Protein AF-A0A1C3NTB8-F1 (afdb_monomer)

Sequence (223 aa):
MPWPAARALYMAAVDAVAALPRTDTNGNGNGNGPAGIDPPFTVRTPDGVVRTSDAVIVDAPDLLPLLGAGRGALRMPLDRAAEASHVLGVPLLSTLGDCDIVIARDDRDVIIASDDRDAVVRPDEGDAPQAPEELTAPDGTPYLSHTRLLVADVDGRPTPVPWRVIGGISGEIHVDAAAGTNALARALAWHAGTWDRRHAIAEALRDPAGEGQLQAEADLDDS

Organism: NCBI:txid1839754

Mean predicted aligned error: 10.61 Å

Solvent-accessible surface area (backbone atoms only — not comparable to full-atom values): 13117 Å² total; per-residue (Å²): 134,60,48,74,61,50,53,50,51,50,51,52,49,40,54,55,57,72,68,50,81,80,60,79,84,84,70,93,73,101,71,84,76,54,89,74,67,79,44,54,74,55,45,74,28,83,91,44,76,42,45,22,92,38,32,29,30,49,65,47,83,63,50,62,86,34,61,50,83,87,53,42,62,32,83,51,62,62,97,45,30,68,56,42,21,62,60,42,58,22,50,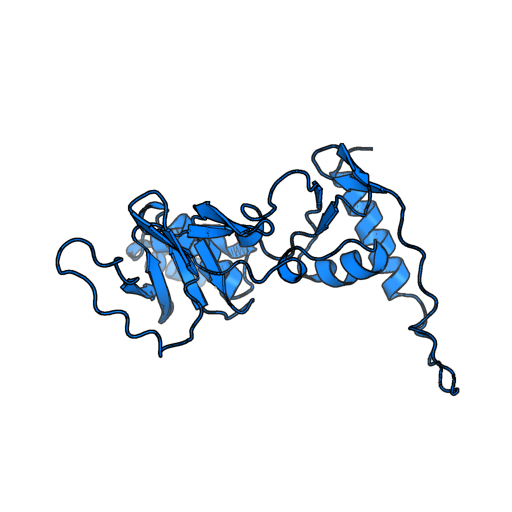48,48,75,76,65,40,88,54,49,46,38,46,75,45,83,101,81,44,78,45,74,64,63,92,65,92,75,76,85,71,84,72,66,99,82,75,67,75,80,74,60,46,83,46,65,46,98,88,68,50,68,35,32,38,19,90,69,33,29,26,23,17,58,77,67,45,81,35,81,41,44,33,45,59,52,84,49,72,71,33,56,38,36,27,15,59,82,50,45,50,62,25,50,16,44,47,51,16,45,38,68,73,40,59,86,48,22,62,61,45,24,47,37,67,73,37,70,76,53,48,64,52,54,52,56,52,54,63,56,74,78,104

Radius of gyration: 21.6 Å; Cα contacts (8 Å, |Δi|>4): 332; chains: 1; bounding box: 64×47×54 Å

Secondary structure (DSSP, 8-state):
--HHHHHHHHHHHHHHHHTS------S-S---SSSPPPPPSEEE-SS-EEEGGGEEEE-SGGGGGG--SSPEEEE--HHHHHHHHHHHTPPBGGGS----EEEEETTTEEEE--S-TT---PPPTT----PPEEEE-TTS-EEEEESS-EEE-TTS-EEE-SEEEETSTT-EEEEEGGG-HHHHHHHHHHHTT-GGGHHHHHHHHH-TTTHHHHHHHHHHHT-

pLDDT: mean 81.34, std 17.01, range [36.78, 97.44]

Foldseek 3Di:
DALVVQLVVLVVLLVVVVPDDFDDPPDDDDDDGRPQDDADQWGAANVGIDGLVQEEEALAPQLVQQQDPRHGYDDHDNVCRVSSCRRRVHYHQCVLDQQFWWFDDPPPDIDGPDVPPPPPDPDDPPDPGDFWDWDADPVRDIATEHCWTWTQHSVGDTDTTQWDFGPFQLGHIYGYPVSPLLSVLCRVCRNPVNNVCSVVSSVCRVCVPCVVVVVVVVVVVVD

Structure (mmCIF, N/CA/C/O backbone):
data_AF-A0A1C3NTB8-F1
#
_entry.id   AF-A0A1C3NTB8-F1
#
loop_
_atom_site.group_PDB
_atom_site.id
_atom_site.type_symbol
_atom_site.label_atom_id
_atom_site.label_alt_id
_atom_site.label_comp_id
_atom_site.label_asym_id
_atom_site.label_entity_id
_atom_site.label_seq_id
_atom_site.pdbx_PDB_ins_code
_atom_site.Cartn_x
_atom_site.Cartn_y
_atom_site.Cartn_z
_atom_site.occupancy
_atom_site.B_iso_or_equiv
_atom_site.auth_seq_id
_atom_site.auth_comp_id
_atom_site.auth_asym_id
_atom_site.auth_atom_id
_atom_site.pdbx_PDB_model_num
ATOM 1 N N . MET A 1 1 ? 11.200 -18.539 -16.645 1.00 63.91 1 MET A N 1
ATOM 2 C CA . MET A 1 1 ? 11.699 -18.418 -15.260 1.00 63.91 1 MET A CA 1
ATOM 3 C C . MET A 1 1 ? 10.553 -17.922 -14.380 1.00 63.91 1 MET A C 1
ATOM 5 O O . MET A 1 1 ? 9.918 -16.951 -14.775 1.00 63.91 1 MET A O 1
ATOM 9 N N . PRO A 1 2 ? 10.217 -18.608 -13.277 1.00 84.75 2 PRO A N 1
ATOM 10 C CA . PRO A 1 2 ? 9.135 -18.202 -12.375 1.00 84.75 2 PRO A CA 1
ATOM 11 C C . PRO A 1 2 ? 9.516 -16.954 -11.556 1.00 84.75 2 PRO A C 1
ATOM 13 O O . PRO A 1 2 ? 10.700 -16.688 -11.353 1.00 84.75 2 PRO A O 1
ATOM 16 N N . TRP A 1 3 ? 8.523 -16.198 -11.074 1.00 81.44 3 TRP A N 1
ATOM 17 C CA . TRP A 1 3 ? 8.730 -14.951 -10.318 1.00 81.44 3 TRP A CA 1
ATOM 18 C C . TRP A 1 3 ? 9.695 -15.075 -9.121 1.00 81.44 3 TRP A C 1
ATOM 20 O O . TRP A 1 3 ? 10.592 -14.239 -9.021 1.00 81.44 3 TRP A O 1
ATOM 30 N N . PRO A 1 4 ? 9.617 -16.112 -8.259 1.00 85.06 4 PRO A N 1
ATOM 31 C CA . PRO A 1 4 ? 10.557 -16.253 -7.145 1.00 85.06 4 PRO A CA 1
ATOM 32 C C . PRO A 1 4 ? 12.027 -16.299 -7.582 1.00 85.06 4 PRO A C 1
ATOM 34 O O . PRO A 1 4 ? 12.877 -15.673 -6.955 1.00 85.06 4 PRO A O 1
ATOM 37 N N . ALA A 1 5 ? 12.322 -16.976 -8.696 1.00 86.00 5 ALA A N 1
ATOM 38 C CA . ALA A 1 5 ? 13.674 -17.028 -9.247 1.00 86.00 5 ALA A CA 1
ATOM 39 C C . ALA A 1 5 ? 14.106 -15.676 -9.844 1.00 86.00 5 ALA A C 1
ATOM 41 O O . ALA A 1 5 ? 15.273 -15.313 -9.749 1.00 86.00 5 ALA A O 1
ATOM 42 N N . ALA A 1 6 ? 13.169 -14.906 -10.407 1.00 84.31 6 ALA A N 1
ATOM 43 C CA . ALA A 1 6 ? 13.448 -13.572 -10.947 1.00 84.31 6 ALA A CA 1
ATOM 44 C C . ALA A 1 6 ? 13.833 -12.604 -9.840 1.00 84.31 6 ALA A C 1
ATOM 46 O O . ALA A 1 6 ? 14.858 -11.938 -9.923 1.00 84.31 6 ALA A O 1
ATOM 47 N N . ARG A 1 7 ? 13.041 -12.605 -8.767 1.00 87.81 7 ARG A N 1
ATOM 48 C CA . ARG A 1 7 ? 13.311 -11.816 -7.571 1.00 87.81 7 ARG A CA 1
ATOM 49 C C . ARG A 1 7 ? 14.679 -12.156 -6.979 1.00 87.81 7 ARG A C 1
ATOM 51 O O . ARG A 1 7 ? 15.407 -11.238 -6.631 1.00 87.81 7 ARG A O 1
ATOM 58 N N . ALA A 1 8 ? 15.052 -13.436 -6.908 1.00 88.44 8 ALA A N 1
ATOM 59 C CA . ALA A 1 8 ? 16.373 -13.840 -6.419 1.00 88.44 8 ALA A CA 1
ATOM 60 C C . ALA A 1 8 ? 17.518 -13.281 -7.283 1.00 88.44 8 ALA A C 1
ATOM 62 O O . ALA A 1 8 ? 18.492 -12.767 -6.743 1.00 88.44 8 ALA A O 1
ATOM 63 N N . LEU A 1 9 ? 17.382 -13.317 -8.614 1.00 88.12 9 LEU A N 1
ATOM 64 C CA . LEU A 1 9 ? 18.372 -12.715 -9.515 1.00 88.12 9 LEU A CA 1
ATOM 65 C C . LEU A 1 9 ? 18.434 -11.193 -9.383 1.00 88.12 9 LEU A C 1
ATOM 67 O O . LEU A 1 9 ? 19.522 -10.631 -9.440 1.00 88.12 9 LEU A O 1
ATOM 71 N N . TYR A 1 10 ? 17.294 -10.530 -9.185 1.00 90.62 10 TYR A N 1
ATOM 72 C CA . TYR A 1 10 ? 17.273 -9.094 -8.924 1.00 90.62 10 TYR A CA 1
ATOM 73 C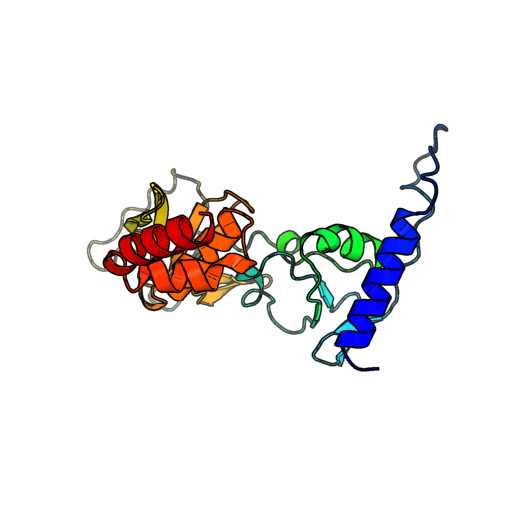 C . TYR A 1 10 ? 17.990 -8.753 -7.621 1.00 90.62 10 TYR A C 1
ATOM 75 O O . TYR A 1 10 ? 18.810 -7.846 -7.626 1.00 90.62 10 TYR A O 1
ATOM 83 N N . MET A 1 11 ? 17.777 -9.510 -6.542 1.00 91.31 11 MET A N 1
ATOM 84 C CA . MET A 1 11 ? 18.522 -9.295 -5.294 1.00 91.31 11 MET A CA 1
ATOM 85 C C . MET A 1 11 ? 20.025 -9.526 -5.473 1.00 91.31 11 MET A C 1
ATOM 87 O O . MET A 1 11 ? 20.810 -8.694 -5.041 1.00 91.31 11 MET A O 1
ATOM 91 N N . ALA A 1 12 ? 20.428 -10.574 -6.196 1.00 89.12 12 ALA A N 1
ATOM 92 C CA . ALA A 1 12 ? 21.840 -10.815 -6.492 1.00 89.12 12 ALA A CA 1
ATOM 93 C C . ALA A 1 12 ? 22.471 -9.692 -7.336 1.00 89.12 12 ALA A C 1
ATOM 95 O O . ALA A 1 12 ? 23.629 -9.340 -7.129 1.00 89.12 12 ALA A O 1
ATOM 96 N N . ALA A 1 13 ? 21.720 -9.115 -8.281 1.00 86.19 13 ALA A N 1
ATOM 97 C CA . ALA A 1 13 ? 22.174 -7.955 -9.041 1.00 86.19 13 ALA A CA 1
ATOM 98 C C . ALA A 1 13 ? 22.360 -6.741 -8.125 1.00 86.19 13 ALA A C 1
ATOM 100 O O . ALA A 1 13 ? 23.405 -6.106 -8.178 1.00 86.19 13 ALA A O 1
ATOM 101 N N . VAL A 1 14 ? 21.394 -6.465 -7.246 1.00 86.94 14 VAL A N 1
ATOM 102 C CA . VAL A 1 14 ? 21.494 -5.392 -6.246 1.00 86.94 14 VAL A CA 1
ATOM 103 C C . VAL A 1 14 ? 22.726 -5.591 -5.351 1.00 86.94 14 VAL A C 1
ATOM 105 O O . VAL A 1 14 ? 23.521 -4.669 -5.210 1.00 86.94 14 VAL A O 1
ATOM 108 N N . ASP A 1 15 ? 22.963 -6.801 -4.834 1.00 88.94 15 ASP A N 1
ATOM 109 C CA . ASP A 1 15 ? 24.158 -7.121 -4.034 1.00 88.94 15 ASP A CA 1
ATOM 110 C C . ASP A 1 15 ? 25.464 -6.884 -4.813 1.00 88.94 15 ASP A C 1
ATOM 112 O O . ASP A 1 15 ? 26.435 -6.350 -4.274 1.00 88.94 15 ASP A O 1
ATOM 116 N N . ALA A 1 16 ? 25.495 -7.261 -6.094 1.00 85.50 16 ALA A N 1
ATOM 117 C CA . ALA A 1 16 ? 26.664 -7.067 -6.944 1.00 85.50 16 ALA A CA 1
ATOM 118 C C . ALA A 1 16 ? 26.961 -5.580 -7.178 1.00 85.50 16 ALA A C 1
ATOM 120 O O . ALA A 1 16 ? 28.126 -5.185 -7.164 1.00 85.50 16 ALA A O 1
ATOM 121 N N . VAL A 1 17 ? 25.924 -4.754 -7.356 1.00 81.19 17 VAL A N 1
ATOM 122 C CA . VAL A 1 17 ? 26.068 -3.298 -7.503 1.00 81.19 17 VAL A CA 1
ATOM 123 C C . VAL A 1 17 ? 26.520 -2.650 -6.200 1.00 81.19 17 VAL A C 1
ATOM 125 O O . VAL A 1 17 ? 27.426 -1.818 -6.229 1.00 81.19 17 VAL A O 1
ATOM 128 N N . ALA A 1 18 ? 25.972 -3.073 -5.058 1.00 82.06 18 ALA A N 1
ATOM 129 C CA . ALA A 1 18 ? 26.390 -2.602 -3.739 1.00 82.06 18 ALA A CA 1
ATOM 130 C C . ALA A 1 18 ? 27.893 -2.822 -3.477 1.00 82.06 18 ALA A C 1
ATOM 132 O O . ALA A 1 18 ? 28.525 -2.040 -2.765 1.00 82.06 18 ALA A O 1
ATOM 133 N N . ALA A 1 19 ? 28.467 -3.882 -4.057 1.00 83.31 19 ALA A N 1
ATOM 134 C CA . ALA A 1 19 ? 29.879 -4.234 -3.932 1.00 83.31 19 ALA A CA 1
ATOM 135 C C . ALA A 1 19 ? 30.814 -3.458 -4.884 1.00 83.31 19 ALA A C 1
ATOM 137 O O . ALA A 1 19 ? 32.037 -3.562 -4.746 1.00 83.31 19 ALA A O 1
ATOM 138 N N . LEU A 1 20 ? 30.284 -2.696 -5.850 1.00 79.75 20 LEU A N 1
ATOM 139 C CA . LEU A 1 20 ? 31.109 -1.922 -6.777 1.00 79.75 20 LEU A CA 1
ATOM 140 C C . LEU A 1 20 ? 31.737 -0.700 -6.078 1.00 79.75 20 LEU A C 1
ATOM 142 O O . LEU A 1 20 ? 31.063 -0.003 -5.313 1.00 79.75 20 LEU A O 1
ATOM 146 N N . PRO A 1 21 ? 33.016 -0.381 -6.354 1.00 72.38 21 PRO A N 1
ATOM 147 C CA . PRO A 1 21 ? 33.638 0.837 -5.848 1.00 72.38 21 PRO A CA 1
ATOM 148 C C . PRO A 1 21 ? 32.875 2.074 -6.333 1.00 72.38 21 PRO A C 1
ATOM 150 O O . PRO A 1 21 ? 32.688 2.263 -7.536 1.00 72.38 21 PRO A O 1
ATOM 153 N N . ARG A 1 22 ? 32.460 2.949 -5.409 1.00 63.66 22 ARG A N 1
ATOM 154 C CA . ARG A 1 22 ? 31.892 4.253 -5.774 1.00 63.66 22 ARG A CA 1
ATOM 155 C C . ARG A 1 22 ? 33.013 5.114 -6.347 1.00 63.66 22 ARG A C 1
ATOM 157 O O . ARG A 1 22 ? 33.905 5.514 -5.609 1.00 63.66 22 ARG A O 1
ATOM 164 N N . THR A 1 23 ? 32.988 5.378 -7.650 1.00 56.25 23 THR A N 1
ATOM 165 C CA . THR A 1 23 ? 33.913 6.331 -8.270 1.00 56.25 23 THR A CA 1
ATOM 166 C C . THR A 1 23 ? 33.547 7.742 -7.822 1.00 56.25 23 THR A C 1
ATOM 168 O O . THR A 1 23 ? 32.486 8.257 -8.171 1.00 56.25 23 THR A O 1
ATOM 171 N N . ASP A 1 24 ? 34.420 8.360 -7.040 1.00 49.75 24 ASP A N 1
ATOM 172 C CA . ASP A 1 24 ? 34.391 9.765 -6.666 1.00 49.75 24 ASP A CA 1
ATOM 173 C C . ASP A 1 24 ? 34.852 10.626 -7.850 1.00 49.75 24 ASP A C 1
ATOM 175 O O . ASP A 1 24 ? 36.028 10.927 -8.033 1.00 49.75 24 ASP A O 1
ATOM 179 N N . THR A 1 25 ? 33.919 11.054 -8.698 1.00 51.69 25 THR A N 1
ATOM 180 C CA . THR A 1 25 ? 34.205 12.042 -9.748 1.00 51.69 25 THR A CA 1
ATOM 181 C C . THR A 1 25 ? 34.366 13.442 -9.152 1.00 51.69 25 THR A C 1
ATOM 183 O O . THR A 1 25 ? 33.491 14.297 -9.267 1.00 51.69 25 THR A O 1
ATOM 186 N N . ASN A 1 26 ? 35.521 13.703 -8.538 1.00 46.62 26 ASN A N 1
ATOM 187 C CA . ASN A 1 26 ? 36.030 15.057 -8.332 1.00 46.62 26 ASN A CA 1
ATOM 188 C C . ASN A 1 26 ? 36.677 15.553 -9.634 1.00 46.62 26 ASN A C 1
ATOM 190 O O . ASN A 1 26 ? 37.849 15.293 -9.897 1.00 46.62 26 ASN A O 1
ATOM 194 N N . GLY A 1 27 ? 35.916 16.280 -10.457 1.00 42.06 27 GLY A N 1
ATOM 195 C CA . GLY A 1 27 ? 36.455 16.903 -11.669 1.00 42.06 27 GLY A CA 1
ATOM 196 C C . GLY A 1 27 ? 35.399 17.522 -12.578 1.00 42.06 27 GLY A C 1
ATOM 197 O O . GLY A 1 27 ? 35.067 16.946 -13.600 1.00 42.06 27 GLY A O 1
ATOM 198 N N . ASN A 1 28 ? 34.879 18.684 -12.177 1.00 47.59 28 ASN A N 1
ATOM 199 C CA . ASN A 1 28 ? 34.223 19.718 -12.991 1.00 47.59 28 ASN A CA 1
ATOM 200 C C . ASN A 1 28 ? 33.733 19.307 -14.406 1.00 47.59 28 ASN A C 1
ATOM 202 O O . ASN A 1 28 ? 34.485 19.399 -15.377 1.00 47.59 28 ASN A O 1
ATOM 206 N N . GLY A 1 29 ? 32.449 18.942 -14.527 1.00 41.22 29 GLY A N 1
ATOM 207 C CA . GLY A 1 29 ? 31.780 18.757 -15.820 1.00 41.22 29 GLY A CA 1
ATOM 208 C C . GLY A 1 29 ? 30.499 17.918 -15.764 1.00 41.22 29 GLY A C 1
ATOM 209 O O . GLY A 1 29 ? 30.521 16.759 -16.141 1.00 41.22 29 GLY A O 1
ATOM 210 N N . ASN A 1 30 ? 29.395 18.507 -15.297 1.00 45.88 30 ASN A N 1
ATOM 211 C CA . ASN A 1 30 ? 27.989 18.224 -15.647 1.00 45.88 30 ASN A CA 1
ATOM 212 C C . ASN A 1 30 ? 27.627 16.795 -16.144 1.00 45.88 30 ASN A C 1
ATOM 214 O O . ASN A 1 30 ? 27.048 16.650 -17.221 1.00 45.88 30 ASN A O 1
ATOM 218 N N . GLY A 1 31 ? 27.917 15.750 -15.363 1.00 40.06 31 GLY A N 1
ATOM 219 C CA . GLY A 1 31 ? 27.610 14.358 -15.708 1.00 40.06 31 GLY A CA 1
ATOM 220 C C . GLY A 1 31 ? 27.325 13.512 -14.466 1.00 40.06 31 GLY A C 1
ATOM 221 O O . GLY A 1 31 ? 28.134 13.441 -13.552 1.00 40.06 31 GLY A O 1
ATOM 222 N N . ASN A 1 32 ? 26.134 12.930 -14.446 1.00 41.59 32 ASN A N 1
ATOM 223 C CA . ASN A 1 32 ? 25.430 12.233 -13.371 1.00 41.59 32 ASN A CA 1
ATOM 224 C C . ASN A 1 32 ? 26.106 10.918 -12.886 1.00 41.59 32 ASN A C 1
ATOM 226 O O . ASN A 1 32 ? 26.196 9.985 -13.674 1.00 41.59 32 ASN A O 1
ATOM 230 N N . GLY A 1 33 ? 26.476 10.821 -11.596 1.00 43.19 33 GLY A N 1
ATOM 231 C CA . GLY A 1 33 ? 26.665 9.565 -10.826 1.00 43.19 33 GLY A CA 1
ATOM 232 C C . GLY A 1 33 ? 27.815 8.597 -11.208 1.00 43.19 33 GLY A C 1
ATOM 233 O O . GLY A 1 33 ? 28.380 8.694 -12.295 1.00 43.19 33 GLY A O 1
ATOM 234 N N . PRO A 1 34 ? 28.191 7.642 -10.320 1.00 47.28 34 PRO A N 1
ATOM 235 C CA . PRO A 1 34 ? 29.101 6.543 -10.672 1.00 47.28 34 PRO A CA 1
ATOM 236 C C . PRO A 1 34 ? 28.501 5.704 -11.812 1.00 47.28 34 PRO A C 1
ATOM 238 O O . PRO A 1 34 ? 27.281 5.585 -11.883 1.00 47.28 34 PRO A O 1
ATOM 241 N N . ALA A 1 35 ? 29.357 5.156 -12.688 1.00 52.94 35 ALA A N 1
ATOM 242 C CA . ALA A 1 35 ? 29.022 4.477 -13.951 1.00 52.94 35 ALA A CA 1
ATOM 243 C C . ALA A 1 35 ? 27.644 3.783 -13.941 1.00 52.94 35 ALA A C 1
ATOM 245 O O . ALA A 1 35 ? 27.491 2.677 -13.422 1.00 52.94 35 ALA A O 1
ATOM 246 N N . GLY A 1 36 ? 26.649 4.483 -14.497 1.00 58.00 36 GLY A N 1
ATOM 247 C CA . GLY A 1 36 ? 25.254 4.066 -14.507 1.00 58.00 36 GLY A CA 1
ATOM 248 C C . GLY A 1 36 ? 25.102 2.748 -15.246 1.00 58.00 36 GLY A C 1
ATOM 249 O O . GLY A 1 36 ? 25.403 2.651 -16.434 1.00 58.00 36 GLY A O 1
ATOM 250 N N . ILE A 1 37 ? 24.669 1.720 -14.529 1.00 66.50 37 ILE A N 1
ATOM 251 C CA . ILE A 1 37 ? 24.256 0.465 -15.142 1.00 66.50 37 ILE A CA 1
ATOM 252 C C . ILE A 1 37 ? 23.013 0.783 -15.962 1.00 66.50 37 ILE A C 1
ATOM 254 O O . ILE A 1 37 ? 22.017 1.246 -15.405 1.00 66.50 37 ILE A O 1
ATOM 258 N N . ASP A 1 38 ? 23.088 0.563 -17.275 1.00 76.38 38 ASP A N 1
ATOM 259 C CA . ASP A 1 38 ? 21.926 0.734 -18.137 1.00 76.38 38 ASP A CA 1
ATOM 260 C C . ASP A 1 38 ? 20.806 -0.184 -17.631 1.00 76.38 38 ASP A C 1
ATOM 262 O O . ASP A 1 38 ? 21.005 -1.405 -17.531 1.00 76.38 38 ASP A O 1
ATOM 266 N N . PRO A 1 39 ? 19.632 0.372 -17.291 1.00 80.25 39 PRO A N 1
ATOM 267 C CA . PRO A 1 39 ? 18.549 -0.435 -16.778 1.00 80.25 39 PRO A CA 1
ATOM 268 C C . PRO A 1 39 ? 18.061 -1.409 -17.859 1.00 80.25 39 PRO A C 1
ATOM 270 O O . PRO A 1 39 ? 18.104 -1.107 -19.058 1.00 80.25 39 PRO A O 1
ATOM 273 N N . PRO A 1 40 ? 17.563 -2.593 -17.470 1.00 88.19 40 PRO A N 1
ATOM 274 C CA . PRO A 1 40 ? 16.984 -3.530 -18.420 1.00 88.19 40 PRO A CA 1
ATOM 275 C C . PRO A 1 40 ? 15.786 -2.904 -19.150 1.00 88.19 40 PRO A C 1
ATOM 277 O O . PRO A 1 40 ? 15.030 -2.128 -18.574 1.00 88.19 40 PRO A O 1
ATOM 280 N N . PHE A 1 41 ? 15.542 -3.305 -20.401 1.00 91.62 41 PHE A N 1
ATOM 281 C CA . PHE A 1 41 ? 14.354 -2.874 -21.161 1.00 91.62 41 PHE A CA 1
ATOM 282 C C . PHE A 1 41 ? 13.041 -3.488 -20.651 1.00 91.62 41 PHE A C 1
ATOM 284 O O . PHE A 1 41 ? 11.957 -2.935 -20.853 1.00 91.62 41 PHE A O 1
ATOM 291 N N . THR A 1 42 ? 13.128 -4.662 -20.029 1.00 93.94 42 THR A N 1
ATOM 292 C CA . THR A 1 42 ? 11.978 -5.409 -19.519 1.00 93.94 42 THR A CA 1
ATOM 293 C C . THR A 1 42 ? 12.299 -6.037 -18.181 1.00 93.94 42 THR A C 1
ATOM 295 O O . THR A 1 42 ? 13.407 -6.542 -17.979 1.00 93.94 42 THR A O 1
ATOM 298 N N . VAL A 1 43 ? 11.289 -6.135 -17.328 1.00 93.56 43 VAL A N 1
ATOM 299 C CA . VAL A 1 43 ? 11.360 -6.819 -16.040 1.00 93.56 43 VAL A CA 1
ATOM 300 C C . VAL A 1 43 ? 10.274 -7.880 -15.941 1.00 93.56 43 VAL A C 1
ATOM 302 O O . VAL A 1 43 ? 9.244 -7.832 -16.614 1.00 93.56 43 VAL A O 1
ATOM 305 N N . ARG A 1 44 ? 10.516 -8.889 -15.111 1.00 92.50 44 ARG A N 1
ATOM 306 C CA . ARG A 1 44 ? 9.542 -9.922 -14.782 1.00 92.50 44 ARG A CA 1
ATOM 307 C C . ARG A 1 44 ? 8.834 -9.530 -13.496 1.00 92.50 44 ARG A C 1
ATOM 309 O O . ARG A 1 44 ? 9.493 -9.160 -12.537 1.00 92.50 44 ARG A O 1
ATOM 316 N N . THR A 1 45 ? 7.522 -9.672 -13.475 1.00 90.81 45 THR A N 1
ATOM 317 C CA . THR A 1 45 ? 6.627 -9.473 -12.333 1.00 90.81 45 THR A CA 1
ATOM 318 C C . THR A 1 45 ? 5.942 -10.806 -11.996 1.00 90.81 45 THR A C 1
ATOM 320 O O . THR A 1 45 ? 6.160 -11.806 -12.700 1.00 90.81 45 THR A O 1
ATOM 323 N N . PRO A 1 46 ? 5.120 -10.871 -10.933 1.00 87.44 46 PRO A N 1
ATOM 324 C CA . PRO A 1 46 ? 4.239 -12.014 -10.700 1.00 87.44 46 PRO A CA 1
ATOM 325 C C . PRO A 1 46 ? 3.315 -12.327 -11.887 1.00 87.44 46 PRO A C 1
ATOM 327 O O . PRO A 1 46 ? 3.053 -13.499 -12.148 1.00 87.44 46 PRO A O 1
ATOM 330 N N . ASP A 1 47 ? 2.890 -11.302 -12.628 1.00 87.50 47 ASP A N 1
ATOM 331 C CA . ASP A 1 47 ? 1.871 -11.411 -13.681 1.00 87.50 47 ASP A CA 1
ATOM 332 C C . ASP A 1 47 ? 2.453 -11.638 -15.084 1.00 87.50 47 ASP A C 1
ATOM 334 O O . ASP A 1 47 ? 1.729 -11.976 -16.018 1.00 87.50 47 ASP A O 1
ATOM 338 N N . GLY A 1 48 ? 3.768 -11.482 -15.269 1.00 90.31 48 GLY A N 1
ATOM 339 C CA . GLY A 1 48 ? 4.391 -11.700 -16.572 1.00 90.31 48 GLY A CA 1
ATOM 340 C C . GLY A 1 48 ? 5.705 -10.961 -16.766 1.00 90.31 48 GLY A C 1
ATOM 341 O O . GLY A 1 48 ? 6.379 -10.592 -15.814 1.00 90.31 48 GLY A O 1
ATOM 342 N N . VAL A 1 49 ? 6.110 -10.791 -18.022 1.00 93.75 49 VAL A N 1
ATOM 343 C CA . VAL A 1 49 ? 7.220 -9.902 -18.393 1.00 93.75 49 VAL A CA 1
ATOM 344 C C . VAL A 1 49 ? 6.613 -8.637 -18.973 1.00 93.75 49 VAL A C 1
ATOM 346 O O . VAL A 1 49 ? 5.785 -8.724 -19.876 1.00 93.75 49 VAL A O 1
ATOM 349 N N . VAL A 1 50 ? 7.028 -7.487 -18.459 1.00 94.25 50 VAL A N 1
ATOM 350 C CA . VAL A 1 50 ? 6.539 -6.163 -18.858 1.00 94.25 50 VAL A CA 1
ATOM 351 C C . VAL A 1 50 ? 7.722 -5.267 -19.213 1.00 94.25 50 VAL A C 1
ATOM 353 O O . VAL A 1 50 ? 8.867 -5.575 -18.865 1.00 94.25 50 VAL A O 1
ATOM 356 N N . ARG A 1 51 ? 7.472 -4.156 -19.913 1.00 94.25 51 ARG A N 1
ATOM 357 C CA . ARG A 1 51 ? 8.510 -3.134 -20.091 1.00 94.25 51 ARG A CA 1
ATOM 358 C C . ARG A 1 51 ? 8.835 -2.508 -18.746 1.00 94.25 51 ARG A C 1
ATOM 360 O O . ARG A 1 51 ? 7.956 -2.363 -17.906 1.00 94.25 51 ARG A O 1
ATOM 367 N N . THR A 1 52 ? 10.079 -2.090 -18.573 1.00 92.75 52 THR A N 1
ATOM 368 C CA . THR A 1 52 ? 10.511 -1.369 -17.368 1.00 92.75 52 THR A CA 1
ATOM 369 C C . THR A 1 52 ? 9.702 -0.084 -17.155 1.00 92.75 52 THR A C 1
ATOM 371 O O . THR A 1 52 ? 9.369 0.236 -16.023 1.00 92.75 52 THR A O 1
ATOM 374 N N . SER A 1 53 ? 9.281 0.587 -18.237 1.00 90.62 53 SER A N 1
ATOM 375 C CA . SER A 1 53 ? 8.372 1.748 -18.198 1.00 90.62 53 SER A CA 1
ATOM 376 C C . SER A 1 53 ? 6.969 1.436 -17.676 1.00 90.62 53 SER A C 1
ATOM 378 O O . SER A 1 53 ? 6.278 2.330 -17.202 1.00 90.62 53 SER A O 1
ATOM 380 N N . ASP A 1 54 ? 6.547 0.177 -17.790 1.00 92.94 54 ASP A N 1
ATOM 381 C CA . ASP A 1 54 ? 5.210 -0.298 -17.428 1.00 92.94 54 ASP A CA 1
ATOM 382 C C . ASP A 1 54 ? 5.255 -1.023 -16.067 1.00 92.94 54 ASP A C 1
ATOM 384 O O . ASP A 1 54 ? 4.309 -1.703 -15.671 1.00 92.94 54 ASP A O 1
ATOM 388 N N . ALA A 1 55 ? 6.382 -0.928 -15.358 1.00 94.62 55 ALA A N 1
ATOM 389 C CA . ALA A 1 55 ? 6.655 -1.607 -14.106 1.00 94.62 55 ALA A CA 1
ATOM 390 C C . ALA A 1 55 ? 6.836 -0.607 -12.966 1.00 94.62 55 ALA A C 1
ATOM 392 O O . ALA A 1 55 ? 7.314 0.505 -13.172 1.00 94.62 55 ALA A O 1
ATOM 393 N N . VAL A 1 56 ? 6.511 -1.033 -11.747 1.00 95.44 56 VAL A N 1
ATOM 394 C CA . VAL A 1 56 ? 6.766 -0.255 -10.528 1.00 95.44 56 VAL A CA 1
ATOM 395 C C . VAL A 1 56 ? 7.216 -1.170 -9.404 1.00 95.44 56 VAL A C 1
ATOM 397 O O . VAL A 1 56 ? 6.797 -2.327 -9.337 1.00 95.44 56 VAL A O 1
ATOM 400 N N . ILE A 1 57 ? 8.035 -0.662 -8.494 1.00 95.44 57 ILE A N 1
ATOM 401 C CA . ILE A 1 57 ? 8.368 -1.354 -7.251 1.00 95.44 57 ILE A CA 1
ATOM 402 C C . ILE A 1 57 ? 7.399 -0.895 -6.169 1.00 95.44 57 ILE A C 1
ATOM 404 O O . ILE A 1 57 ? 7.292 0.292 -5.884 1.00 95.44 57 ILE A O 1
ATOM 408 N N . VAL A 1 58 ? 6.698 -1.850 -5.558 1.00 93.00 58 VAL A N 1
ATOM 409 C CA . VAL A 1 58 ? 5.816 -1.576 -4.419 1.00 93.00 58 VAL A CA 1
ATOM 410 C C . VAL A 1 58 ? 6.672 -1.510 -3.161 1.00 93.00 58 VAL A C 1
ATOM 412 O O . VAL A 1 58 ? 7.146 -2.537 -2.673 1.00 93.00 58 VAL A O 1
ATOM 415 N N . ASP A 1 59 ? 6.875 -0.295 -2.671 1.00 91.38 59 ASP A N 1
ATOM 416 C CA . ASP A 1 59 ? 7.728 0.061 -1.538 1.00 91.38 59 ASP A CA 1
ATOM 417 C C . ASP A 1 59 ? 6.948 0.347 -0.253 1.00 91.38 59 ASP A C 1
ATOM 419 O O . ASP A 1 59 ? 7.537 0.632 0.778 1.00 91.38 59 ASP A O 1
ATOM 423 N N . ALA A 1 60 ? 5.627 0.203 -0.277 1.00 90.38 60 ALA A N 1
ATOM 424 C CA . ALA A 1 60 ? 4.817 0.104 0.925 1.00 90.38 60 ALA A CA 1
ATOM 425 C C . ALA A 1 60 ? 3.608 -0.811 0.664 1.00 90.38 60 ALA A C 1
ATOM 427 O O . ALA A 1 60 ? 3.033 -0.787 -0.430 1.00 90.38 60 ALA A O 1
ATOM 428 N N . PRO A 1 61 ? 3.227 -1.684 1.612 1.00 90.44 61 PRO A N 1
ATOM 429 C CA . PRO A 1 61 ? 2.186 -2.677 1.377 1.00 90.44 61 PRO A CA 1
ATOM 430 C C . PRO A 1 61 ? 0.778 -2.073 1.263 1.00 90.44 61 PRO A C 1
ATOM 432 O O . PRO A 1 61 ? -0.074 -2.684 0.616 1.00 90.44 61 PRO A O 1
ATOM 435 N N . ASP A 1 62 ? 0.530 -0.899 1.843 1.00 92.56 62 ASP A N 1
ATOM 436 C CA . ASP A 1 62 ? -0.709 -0.123 1.691 1.00 92.56 62 ASP A CA 1
ATOM 437 C C . ASP A 1 62 ? -0.849 0.550 0.322 1.00 92.56 62 ASP A C 1
ATOM 439 O O . ASP A 1 62 ? -1.967 0.846 -0.086 1.00 92.56 62 ASP A O 1
ATOM 443 N N . LEU A 1 63 ? 0.244 0.725 -0.427 1.00 92.88 63 LEU A N 1
ATOM 444 C CA . LEU A 1 63 ? 0.194 1.260 -1.790 1.00 92.88 63 LEU A CA 1
ATOM 445 C C . LEU A 1 63 ? -0.225 0.215 -2.830 1.00 92.88 63 LEU A C 1
ATOM 447 O O . LEU A 1 63 ? -0.612 0.568 -3.937 1.00 92.88 63 LEU A O 1
ATOM 451 N N . LEU A 1 64 ? -0.178 -1.082 -2.507 1.00 91.12 64 LEU A N 1
ATOM 452 C CA . LEU A 1 64 ? -0.483 -2.146 -3.470 1.00 91.12 64 LEU A CA 1
ATOM 453 C C . LEU A 1 64 ? -1.856 -1.995 -4.170 1.00 91.12 64 LEU A C 1
ATOM 455 O O . LEU A 1 64 ? -1.912 -2.238 -5.377 1.00 91.12 64 LEU A O 1
ATOM 459 N N . PRO A 1 65 ? -2.953 -1.610 -3.485 1.00 92.75 65 PRO A N 1
ATOM 460 C CA . PRO A 1 65 ? -4.241 -1.363 -4.137 1.00 92.75 65 PRO A CA 1
ATOM 461 C C . PRO A 1 65 ? -4.257 -0.114 -5.035 1.00 92.75 65 PRO A C 1
ATOM 463 O O . PRO A 1 65 ? -5.147 0.010 -5.867 1.00 92.75 65 PRO A O 1
ATOM 466 N N . LEU A 1 66 ? -3.287 0.792 -4.879 1.00 94.50 66 LEU A N 1
ATOM 467 C CA . LEU A 1 66 ? -3.223 2.123 -5.499 1.00 94.50 66 LEU A CA 1
ATOM 468 C C . LEU A 1 66 ? -2.356 2.160 -6.765 1.00 94.50 66 LEU A C 1
ATOM 470 O O . LEU A 1 66 ? -1.997 3.222 -7.261 1.00 94.50 66 LEU A O 1
ATOM 474 N N . LEU A 1 67 ? -2.025 0.988 -7.305 1.00 92.12 67 LEU A N 1
ATOM 475 C CA . LEU A 1 67 ? -1.177 0.804 -8.483 1.00 92.12 67 LEU A CA 1
ATOM 476 C C . LEU A 1 67 ? -1.725 1.460 -9.768 1.00 92.12 67 LEU A C 1
ATOM 478 O O . LEU A 1 67 ? -0.972 1.696 -10.719 1.00 92.12 67 LEU A O 1
ATOM 482 N N . GLY A 1 68 ? -3.032 1.718 -9.819 1.00 87.31 68 GLY A N 1
ATOM 483 C CA . GLY A 1 68 ? -3.714 2.143 -11.035 1.00 87.31 68 GLY A CA 1
ATOM 484 C C . GLY A 1 68 ? -3.752 1.045 -12.105 1.00 87.31 68 GLY A C 1
ATOM 485 O O . GLY A 1 68 ? -3.446 -0.128 -11.860 1.00 87.31 68 GLY A O 1
ATOM 486 N N . ALA A 1 69 ? -4.155 1.410 -13.319 1.00 86.38 69 ALA A N 1
ATOM 487 C CA . ALA A 1 69 ? -4.334 0.458 -14.411 1.00 86.38 69 ALA A CA 1
ATOM 488 C C . ALA A 1 69 ? -3.049 0.252 -15.232 1.00 86.38 69 ALA A C 1
ATOM 490 O O . ALA A 1 69 ? -2.313 1.187 -15.527 1.00 86.38 69 ALA A O 1
ATOM 491 N N . GLY A 1 70 ? -2.812 -0.986 -15.680 1.00 85.38 70 GLY A N 1
ATOM 492 C CA . GLY A 1 70 ? -1.798 -1.287 -16.701 1.00 85.38 70 GLY A CA 1
ATOM 493 C C . GLY A 1 70 ? -0.343 -1.331 -16.222 1.00 85.38 70 GLY A C 1
ATOM 494 O O . GLY A 1 70 ? 0.544 -1.461 -17.061 1.00 85.38 70 GLY A O 1
ATOM 495 N N . ARG A 1 71 ? -0.086 -1.267 -14.909 1.00 90.75 71 ARG A N 1
ATOM 496 C CA . ARG A 1 71 ? 1.264 -1.368 -14.333 1.00 90.75 71 ARG A CA 1
ATOM 497 C C . ARG A 1 71 ? 1.527 -2.756 -13.750 1.00 90.75 71 ARG A C 1
ATOM 499 O O . ARG A 1 71 ? 0.658 -3.362 -13.129 1.00 90.75 71 ARG A O 1
ATOM 506 N N . GLY A 1 72 ? 2.744 -3.261 -13.929 1.00 92.62 72 GLY A N 1
ATOM 507 C CA . GLY A 1 72 ? 3.216 -4.502 -13.322 1.00 92.62 72 GLY A CA 1
ATOM 508 C C . GLY A 1 72 ? 3.903 -4.247 -11.980 1.00 92.62 72 GLY A C 1
ATOM 509 O O . GLY A 1 72 ? 4.935 -3.582 -11.931 1.00 92.62 72 GLY A O 1
ATOM 510 N N . ALA A 1 73 ? 3.373 -4.817 -10.896 1.00 93.19 73 ALA A N 1
ATOM 511 C CA . ALA A 1 73 ? 3.940 -4.652 -9.558 1.00 93.19 73 ALA A CA 1
ATOM 512 C C . ALA A 1 73 ? 5.128 -5.595 -9.299 1.00 93.19 73 ALA A C 1
ATOM 514 O O . ALA A 1 73 ? 4.985 -6.821 -9.269 1.00 93.19 73 ALA A O 1
ATOM 515 N N . LEU A 1 74 ? 6.300 -5.027 -9.019 1.00 92.06 74 LEU A N 1
ATOM 516 C CA . LEU A 1 74 ? 7.461 -5.735 -8.493 1.00 92.06 74 LEU A CA 1
ATOM 517 C C . LEU A 1 74 ? 7.440 -5.653 -6.970 1.00 92.06 74 LEU A C 1
ATOM 519 O O . LEU A 1 74 ? 7.566 -4.585 -6.379 1.00 92.06 74 LEU A O 1
ATOM 523 N N . ARG A 1 75 ? 7.317 -6.811 -6.321 1.00 86.62 75 ARG A N 1
ATOM 524 C CA . ARG A 1 75 ? 7.386 -6.909 -4.859 1.00 86.62 75 ARG A CA 1
ATOM 525 C C . ARG A 1 75 ? 8.815 -7.228 -4.433 1.00 86.62 75 ARG A C 1
ATOM 527 O O . ARG A 1 75 ? 9.270 -8.361 -4.612 1.00 86.62 75 ARG A O 1
ATOM 534 N N . MET A 1 76 ? 9.505 -6.237 -3.885 1.00 86.69 76 MET A N 1
ATOM 535 C CA . MET A 1 76 ? 10.863 -6.372 -3.354 1.00 86.69 76 MET A CA 1
ATOM 536 C C . MET A 1 76 ? 10.839 -6.412 -1.820 1.00 86.69 76 MET A C 1
ATOM 538 O O . MET A 1 76 ? 9.871 -5.941 -1.222 1.00 86.69 76 MET A O 1
ATOM 542 N N . PRO A 1 77 ? 11.859 -6.994 -1.159 1.00 87.00 77 PRO A N 1
ATOM 543 C CA . PRO A 1 77 ? 12.128 -6.662 0.237 1.00 87.00 77 PRO A CA 1
ATOM 544 C C . PRO A 1 77 ? 12.219 -5.142 0.391 1.00 87.00 77 PRO A C 1
ATOM 546 O O . PRO A 1 77 ? 12.844 -4.484 -0.442 1.00 87.00 77 PRO A O 1
ATOM 549 N N . LEU A 1 78 ? 11.571 -4.594 1.417 1.00 82.81 78 LEU A N 1
ATOM 550 C CA . LEU A 1 78 ? 11.442 -3.149 1.588 1.00 82.81 78 LEU A CA 1
ATOM 551 C C . LEU A 1 78 ? 12.802 -2.451 1.700 1.00 82.81 78 LEU A C 1
ATOM 553 O O . LEU A 1 78 ? 13.060 -1.456 1.031 1.00 82.81 78 LEU A O 1
ATOM 557 N N . ASP A 1 79 ? 13.685 -3.031 2.504 1.00 84.50 79 ASP A N 1
ATOM 558 C CA . ASP A 1 79 ? 15.063 -2.604 2.740 1.00 84.50 79 ASP A CA 1
ATOM 559 C C . ASP A 1 79 ? 15.923 -2.590 1.465 1.00 84.50 79 ASP A C 1
ATOM 561 O O . ASP A 1 79 ? 16.947 -1.912 1.410 1.00 84.50 79 ASP A O 1
ATOM 565 N N . ARG A 1 80 ? 15.496 -3.306 0.417 1.00 88.44 80 ARG A N 1
ATOM 566 C CA . ARG A 1 80 ? 16.168 -3.367 -0.889 1.00 88.44 80 ARG A CA 1
ATOM 567 C C . ARG A 1 80 ? 15.414 -2.613 -1.988 1.00 88.44 80 ARG A C 1
ATOM 569 O O . ARG A 1 80 ? 15.929 -2.517 -3.098 1.00 88.44 80 ARG A O 1
ATOM 576 N N . ALA A 1 81 ? 14.213 -2.087 -1.729 1.00 90.94 81 ALA A N 1
ATOM 577 C CA . ALA A 1 81 ? 13.339 -1.518 -2.758 1.00 90.94 81 ALA A CA 1
ATOM 578 C C . ALA A 1 81 ? 13.964 -0.302 -3.463 1.00 90.94 81 ALA A C 1
ATOM 580 O O . ALA A 1 81 ? 13.973 -0.254 -4.692 1.00 90.94 81 ALA A O 1
ATOM 581 N N . ALA A 1 82 ? 14.543 0.634 -2.704 1.00 89.81 82 ALA A N 1
ATOM 582 C CA . ALA A 1 82 ? 15.196 1.825 -3.255 1.00 89.81 82 ALA A CA 1
ATOM 583 C C . ALA A 1 82 ? 16.419 1.476 -4.120 1.00 89.81 82 ALA A C 1
ATOM 585 O O . ALA A 1 82 ? 16.605 2.020 -5.207 1.00 89.81 82 ALA A O 1
ATOM 586 N N . GLU A 1 83 ? 17.232 0.520 -3.673 1.00 90.19 83 GLU A N 1
ATOM 587 C CA . GLU A 1 83 ? 18.404 0.082 -4.430 1.00 90.19 83 GLU A CA 1
ATOM 588 C C . GLU A 1 83 ? 17.999 -0.708 -5.682 1.00 90.19 83 GLU A C 1
ATOM 590 O O . GLU A 1 83 ? 18.527 -0.471 -6.766 1.00 90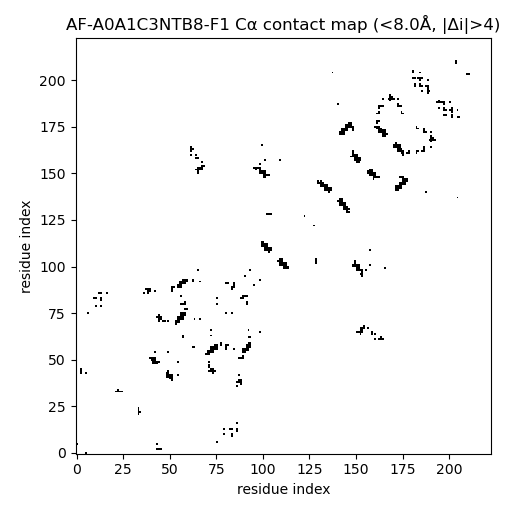.19 83 GLU A O 1
ATOM 595 N N . ALA A 1 84 ? 16.992 -1.579 -5.575 1.00 91.31 84 ALA A N 1
ATOM 596 C CA . ALA A 1 84 ? 16.412 -2.269 -6.723 1.00 91.31 84 ALA A CA 1
ATOM 597 C C . ALA A 1 84 ? 15.809 -1.286 -7.735 1.00 91.31 84 ALA A C 1
ATOM 599 O O . ALA A 1 84 ? 15.951 -1.498 -8.937 1.00 91.31 84 ALA A O 1
ATOM 600 N N . SER A 1 85 ? 15.178 -0.204 -7.273 1.00 92.88 85 SER A N 1
ATOM 601 C CA . SER A 1 85 ? 14.672 0.862 -8.141 1.00 92.88 85 SER A CA 1
ATOM 602 C C . SER A 1 85 ? 15.792 1.500 -8.951 1.00 92.88 85 SER A C 1
ATOM 604 O O . SER A 1 85 ? 15.679 1.604 -10.173 1.00 92.88 85 SER A O 1
ATOM 606 N N . HIS A 1 86 ? 16.904 1.826 -8.293 1.00 89.81 86 HIS A N 1
ATOM 607 C CA . HIS A 1 86 ? 18.076 2.379 -8.956 1.00 89.81 86 HIS A CA 1
ATOM 608 C C . HIS A 1 86 ? 18.688 1.404 -9.976 1.00 89.81 86 HIS A C 1
ATOM 610 O O . HIS A 1 86 ? 18.890 1.772 -11.129 1.00 89.81 86 HIS A O 1
ATOM 616 N N . VAL A 1 87 ? 18.933 0.150 -9.579 1.00 90.00 87 VAL A N 1
ATOM 617 C CA . VAL A 1 87 ? 19.595 -0.861 -10.425 1.00 90.00 87 VAL A CA 1
ATOM 618 C C . VAL A 1 87 ? 18.734 -1.284 -11.615 1.00 90.00 87 VAL A C 1
ATOM 620 O O . VAL A 1 87 ? 19.248 -1.527 -12.704 1.00 90.00 87 VAL A O 1
ATOM 623 N N . LEU A 1 88 ? 17.420 -1.405 -11.418 1.00 90.94 88 LEU A N 1
ATOM 624 C CA . LEU A 1 88 ? 16.500 -1.859 -12.461 1.00 90.94 88 LEU A CA 1
ATOM 625 C C . LEU A 1 88 ? 15.930 -0.706 -13.296 1.00 90.94 88 LEU A C 1
ATOM 627 O O . LEU A 1 88 ? 15.274 -0.974 -14.301 1.00 90.94 88 LEU A O 1
ATOM 631 N N . GLY A 1 89 ? 16.136 0.550 -12.887 1.00 92.00 89 GLY A N 1
ATOM 632 C CA . GLY A 1 89 ? 15.498 1.718 -13.501 1.00 92.00 89 GLY A CA 1
ATOM 633 C C . GLY A 1 89 ? 13.972 1.694 -13.401 1.00 92.00 89 GLY A C 1
ATOM 634 O O . GLY A 1 89 ? 13.292 2.226 -14.275 1.00 92.00 89 GLY A O 1
ATOM 635 N N . VAL A 1 90 ? 13.432 1.037 -12.372 1.00 94.75 90 VAL A N 1
ATOM 636 C CA . VAL A 1 90 ? 11.988 0.908 -12.135 1.00 94.75 90 VAL A CA 1
ATOM 637 C C . VAL A 1 90 ? 11.596 1.895 -11.036 1.00 94.75 90 VAL A C 1
ATOM 639 O O . VAL A 1 90 ? 12.209 1.842 -9.971 1.00 94.75 90 VAL A O 1
ATOM 642 N N . PRO A 1 91 ? 10.597 2.773 -11.226 1.00 94.62 91 PRO A N 1
ATOM 643 C CA . PRO A 1 91 ? 10.187 3.729 -10.196 1.00 94.62 91 PRO A CA 1
ATOM 644 C C . PRO A 1 91 ? 9.588 3.037 -8.962 1.00 94.62 91 PRO A C 1
ATOM 646 O O . PRO A 1 91 ? 8.966 1.975 -9.068 1.00 94.62 91 PRO A O 1
ATOM 649 N N . LEU A 1 92 ? 9.747 3.659 -7.790 1.00 94.19 92 LEU A N 1
ATOM 650 C CA . LEU A 1 92 ? 8.998 3.293 -6.584 1.00 94.19 92 LEU A CA 1
ATOM 651 C C . LEU A 1 92 ? 7.555 3.782 -6.721 1.00 94.19 92 LEU A C 1
ATOM 653 O O . LEU A 1 92 ? 7.319 4.865 -7.260 1.00 94.19 92 LEU A O 1
ATOM 657 N N . LEU A 1 93 ? 6.589 3.019 -6.219 1.00 93.50 93 LEU A N 1
ATOM 658 C CA . LEU A 1 93 ? 5.180 3.384 -6.328 1.00 93.50 93 LEU A CA 1
ATOM 659 C C . LEU A 1 93 ? 4.882 4.702 -5.599 1.00 93.50 93 LEU A C 1
ATOM 661 O O . LEU A 1 93 ? 4.181 5.546 -6.152 1.00 93.50 93 LEU A O 1
ATOM 665 N N . SER A 1 94 ? 5.503 4.920 -4.438 1.00 91.00 94 SER A N 1
ATOM 666 C CA . SER A 1 94 ? 5.425 6.179 -3.679 1.00 91.00 94 SER A CA 1
ATOM 667 C C . SER A 1 94 ? 5.895 7.424 -4.445 1.00 91.00 94 SER A C 1
ATOM 669 O O . SER A 1 94 ? 5.543 8.536 -4.074 1.00 91.00 94 SER A O 1
ATOM 671 N N . THR A 1 95 ? 6.676 7.263 -5.519 1.00 91.88 95 THR A N 1
ATOM 672 C CA . THR A 1 95 ? 7.205 8.388 -6.314 1.00 91.88 95 THR A CA 1
ATOM 673 C C . THR A 1 95 ? 6.323 8.771 -7.499 1.00 91.88 95 THR A C 1
ATOM 675 O O . THR A 1 95 ? 6.606 9.760 -8.173 1.00 91.88 95 THR A O 1
ATOM 678 N N . LEU A 1 96 ? 5.277 7.990 -7.789 1.00 89.31 96 LEU A N 1
ATOM 679 C CA . LEU A 1 96 ? 4.383 8.245 -8.923 1.00 89.31 96 LEU A CA 1
ATOM 680 C C . LEU A 1 96 ? 3.245 9.217 -8.598 1.00 89.31 96 LEU A C 1
ATOM 682 O O . LEU A 1 96 ? 2.642 9.764 -9.518 1.00 89.31 96 LEU A O 1
ATOM 686 N N . GLY A 1 97 ? 2.961 9.430 -7.316 1.00 83.62 97 GLY A N 1
ATOM 687 C CA . GLY A 1 97 ? 1.960 10.368 -6.828 1.00 83.62 97 GLY A CA 1
ATOM 688 C C . GLY A 1 97 ? 1.791 10.244 -5.319 1.00 83.62 97 GLY A C 1
ATOM 689 O O . GLY A 1 97 ? 2.098 9.200 -4.740 1.00 83.62 97 GLY A O 1
ATOM 690 N N . ASP A 1 98 ? 1.268 11.296 -4.698 1.00 80.25 98 ASP A N 1
ATOM 691 C CA . ASP A 1 98 ? 1.176 11.405 -3.237 1.00 80.25 98 ASP A CA 1
ATOM 692 C C . ASP A 1 98 ? 0.160 10.420 -2.623 1.00 80.25 98 ASP A C 1
ATOM 694 O O . ASP A 1 98 ? 0.273 10.032 -1.456 1.00 80.25 98 ASP A O 1
ATOM 698 N N . CYS A 1 99 ? -0.761 9.902 -3.450 1.00 87.38 99 CYS A N 1
ATOM 699 C CA . CYS A 1 99 ? -1.805 8.960 -3.045 1.00 87.38 99 CYS A CA 1
ATOM 700 C C . CYS A 1 99 ? -2.570 9.488 -1.823 1.00 87.38 99 CYS A C 1
ATOM 702 O O . CYS A 1 99 ? -2.599 8.850 -0.761 1.00 87.38 99 CYS A O 1
ATOM 704 N N . ASP A 1 100 ? -3.131 10.686 -1.995 1.00 89.12 100 ASP A N 1
ATOM 705 C CA . ASP A 1 100 ? -3.818 11.440 -0.955 1.00 89.12 100 ASP A CA 1
ATOM 706 C C . ASP A 1 100 ? -5.172 10.834 -0.599 1.00 89.12 100 ASP A C 1
ATOM 708 O O . ASP A 1 100 ? -5.841 10.184 -1.413 1.00 89.12 100 ASP A O 1
ATOM 712 N N . ILE A 1 101 ? -5.611 11.108 0.627 1.00 90.81 101 ILE A N 1
ATOM 713 C CA . ILE A 1 101 ? -6.959 10.771 1.069 1.00 90.81 101 ILE A CA 1
ATOM 714 C C . ILE A 1 101 ? -7.962 11.647 0.336 1.00 90.81 101 ILE A C 1
ATOM 716 O O . ILE A 1 101 ? -7.784 12.851 0.147 1.00 90.81 101 ILE A O 1
ATOM 720 N N . VAL A 1 102 ? -9.045 11.011 -0.076 1.00 90.25 102 VAL A N 1
ATOM 721 C CA . VAL A 1 102 ? -10.083 11.616 -0.885 1.00 90.25 102 VAL A CA 1
ATOM 722 C C . VAL A 1 102 ? -11.398 11.571 -0.129 1.00 90.25 102 VAL A C 1
ATOM 724 O O . VAL A 1 102 ? -11.800 10.533 0.393 1.00 90.25 102 VAL A O 1
ATOM 727 N N . ILE A 1 103 ? -12.108 12.693 -0.124 1.00 80.25 103 ILE A N 1
ATOM 728 C CA . ILE A 1 103 ? -13.451 12.792 0.434 1.00 80.25 103 ILE A CA 1
ATOM 729 C C . ILE A 1 103 ? -14.436 12.723 -0.728 1.00 80.25 103 ILE A C 1
ATOM 731 O O . ILE A 1 103 ? -14.463 13.603 -1.592 1.00 80.25 103 ILE A O 1
ATOM 735 N N . ALA A 1 104 ? -15.256 11.673 -0.749 1.00 65.00 104 ALA A N 1
ATOM 736 C CA . ALA A 1 104 ? -16.399 11.623 -1.648 1.00 65.00 104 ALA A CA 1
ATOM 737 C C . ALA A 1 104 ? -17.487 12.566 -1.118 1.00 65.00 104 ALA A C 1
ATOM 739 O O . ALA A 1 104 ? -17.980 12.382 -0.004 1.00 65.00 104 ALA A O 1
ATOM 740 N N . ARG A 1 105 ? -17.869 13.562 -1.919 1.00 59.66 105 ARG A N 1
ATOM 741 C CA . ARG A 1 105 ? -19.184 14.197 -1.825 1.00 59.66 105 ARG A CA 1
ATOM 742 C C . ARG A 1 105 ? -20.076 13.603 -2.909 1.00 59.66 105 ARG A C 1
ATOM 744 O O . ARG A 1 105 ? -19.587 13.185 -3.953 1.00 59.66 105 ARG A O 1
ATOM 751 N N . ASP A 1 106 ? -21.362 13.516 -2.595 1.00 58.03 106 ASP A N 1
ATOM 752 C CA . ASP A 1 106 ? -22.450 12.925 -3.381 1.00 58.03 106 ASP A CA 1
ATOM 753 C C . ASP A 1 106 ? -22.138 12.672 -4.880 1.00 58.03 106 ASP A C 1
ATOM 755 O O . ASP A 1 106 ? -21.818 13.609 -5.608 1.00 58.03 106 ASP A O 1
ATOM 759 N N . ASP A 1 107 ? -22.200 11.395 -5.290 1.00 52.28 107 ASP A N 1
ATOM 760 C CA . ASP A 1 107 ? -21.983 10.687 -6.581 1.00 52.28 107 ASP A CA 1
ATOM 761 C C . ASP A 1 107 ? -21.093 11.255 -7.724 1.00 52.28 107 ASP A C 1
ATOM 763 O O . ASP A 1 107 ? -20.838 10.538 -8.697 1.00 52.28 107 ASP A O 1
ATOM 767 N N . ARG A 1 108 ? -20.594 12.496 -7.682 1.00 54.06 108 ARG A N 1
ATOM 768 C CA . ARG A 1 108 ? -19.807 13.125 -8.762 1.00 54.06 108 ARG A CA 1
ATOM 769 C C . ARG A 1 108 ? -18.737 14.113 -8.310 1.00 54.06 108 ARG A C 1
ATOM 771 O O . ARG A 1 108 ? -17.970 14.530 -9.178 1.00 54.06 108 ARG A O 1
ATOM 778 N N . ASP A 1 109 ? -18.670 14.490 -7.033 1.00 58.69 109 ASP A N 1
ATOM 779 C CA . ASP A 1 109 ? -17.716 15.504 -6.575 1.00 58.69 109 ASP A CA 1
ATOM 780 C C . ASP A 1 109 ? -16.683 14.906 -5.614 1.00 58.69 109 ASP A C 1
ATOM 782 O O . ASP A 1 109 ? -16.997 14.317 -4.581 1.00 58.69 109 ASP A O 1
ATOM 786 N N . VAL A 1 110 ? -15.417 15.007 -5.997 1.00 60.25 110 VAL A N 1
ATOM 787 C CA . VAL A 1 110 ? -14.299 14.351 -5.323 1.00 60.25 110 VAL A CA 1
ATOM 788 C C . VAL A 1 110 ? -13.329 15.437 -4.892 1.00 60.25 110 VAL A C 1
ATOM 790 O O . VAL A 1 110 ? -12.739 16.105 -5.739 1.00 60.25 110 VAL A O 1
ATOM 793 N N . ILE A 1 111 ? -13.161 15.613 -3.582 1.00 67.25 111 ILE A N 1
ATOM 794 C CA . ILE A 1 111 ? -12.254 16.619 -3.020 1.00 67.25 111 ILE A CA 1
ATOM 795 C C . ILE A 1 111 ? -11.047 15.902 -2.415 1.00 67.25 111 ILE A C 1
ATOM 797 O O . ILE A 1 111 ? -11.196 14.912 -1.698 1.00 67.25 111 ILE A O 1
ATOM 801 N N . ILE A 1 112 ? -9.848 16.407 -2.700 1.00 65.69 112 ILE A N 1
ATOM 802 C CA . ILE A 1 112 ? -8.610 15.935 -2.075 1.00 65.69 112 ILE A CA 1
ATOM 803 C C . ILE A 1 112 ? -8.545 16.522 -0.663 1.00 65.69 112 ILE A C 1
ATOM 805 O O . ILE A 1 112 ? -8.579 17.743 -0.503 1.00 65.69 112 ILE A O 1
ATOM 809 N N . ALA A 1 113 ? -8.449 15.667 0.356 1.00 64.50 113 ALA A N 1
ATOM 810 C CA . ALA A 1 113 ? -8.213 16.075 1.738 1.00 64.50 113 ALA A CA 1
ATOM 811 C C . ALA A 1 113 ? -6.726 16.397 1.933 1.00 64.50 113 ALA A C 1
ATOM 813 O O . ALA A 1 113 ? -6.013 15.711 2.654 1.00 64.50 113 ALA A O 1
ATOM 814 N N . SER A 1 114 ? -6.229 17.405 1.224 1.00 52.34 114 SER A N 1
ATOM 815 C CA . SER A 1 114 ? -4.918 17.980 1.515 1.00 52.34 114 SER A CA 1
ATOM 816 C C . SER A 1 114 ? -5.038 18.835 2.785 1.00 52.34 114 SER A C 1
ATOM 818 O O . SER A 1 114 ? -6.057 19.497 2.980 1.00 52.34 114 SER A O 1
ATOM 820 N N . ASP A 1 115 ? -4.012 18.802 3.644 1.00 47.56 115 ASP A N 1
ATOM 821 C CA . ASP A 1 115 ? -3.914 19.442 4.976 1.00 47.56 115 ASP A CA 1
ATOM 822 C C . ASP A 1 115 ? -3.939 20.992 4.953 1.00 47.56 115 ASP A C 1
ATOM 824 O O . ASP A 1 115 ? -3.454 21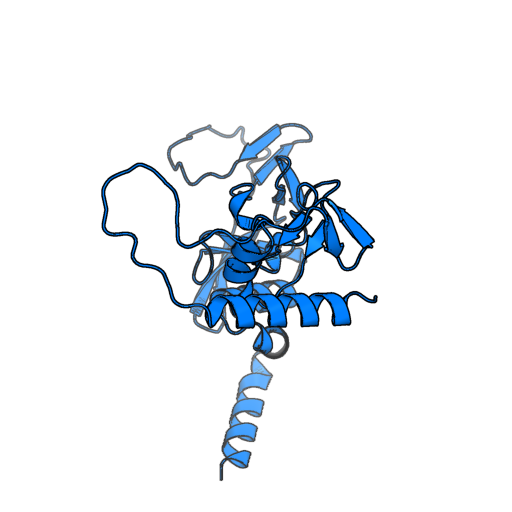.665 5.864 1.00 47.56 115 ASP A O 1
ATOM 828 N N . ASP A 1 116 ? -4.518 21.599 3.915 1.00 39.12 116 ASP A N 1
ATOM 829 C CA . ASP A 1 116 ? -4.734 23.038 3.849 1.00 39.12 116 ASP A CA 1
ATOM 830 C C . ASP A 1 116 ? -5.976 23.387 4.682 1.00 39.12 116 ASP A C 1
ATOM 832 O O . ASP A 1 116 ? -7.114 23.445 4.204 1.00 39.12 116 ASP A O 1
ATOM 836 N N . ARG A 1 117 ? -5.750 23.581 5.986 1.00 44.59 117 ARG A N 1
ATOM 837 C CA . ARG A 1 117 ? -6.749 23.924 7.017 1.00 44.59 117 ARG A CA 1
ATOM 838 C C . ARG A 1 117 ? -7.458 25.277 6.808 1.00 44.59 117 ARG A C 1
ATOM 840 O O . ARG A 1 117 ? -7.955 25.842 7.779 1.00 44.59 117 ARG A O 1
ATOM 847 N N . ASP A 1 118 ? -7.540 25.794 5.582 1.00 36.78 118 ASP A N 1
ATOM 848 C CA . ASP A 1 118 ? -8.110 27.115 5.281 1.00 36.78 118 ASP A CA 1
ATOM 849 C C . ASP A 1 118 ? -9.239 27.116 4.229 1.00 36.78 118 ASP A C 1
ATOM 851 O O . ASP A 1 118 ? -9.791 28.164 3.884 1.00 36.78 118 ASP A O 1
ATOM 855 N N . ALA A 1 119 ? -9.693 25.948 3.762 1.00 39.56 119 ALA A N 1
ATOM 856 C CA . ALA A 1 119 ? -10.880 25.864 2.908 1.00 39.56 119 ALA A CA 1
ATOM 857 C C . ALA A 1 119 ? -12.183 25.882 3.736 1.00 39.56 119 ALA A C 1
ATOM 859 O O . ALA A 1 119 ? -12.868 24.869 3.894 1.00 39.56 119 ALA A O 1
ATOM 860 N N . VAL A 1 120 ? -12.571 27.054 4.253 1.00 38.00 120 VAL A N 1
ATOM 861 C CA . VAL A 1 120 ? -13.903 27.270 4.851 1.00 38.00 120 VAL A CA 1
ATOM 862 C C . VAL A 1 120 ? -14.969 27.256 3.748 1.00 38.00 120 VAL A C 1
ATOM 864 O O . VAL A 1 120 ? -15.407 28.296 3.256 1.00 38.00 120 VAL A O 1
ATOM 867 N N . VAL A 1 121 ? -15.433 26.065 3.372 1.00 46.41 121 VAL A N 1
ATOM 868 C CA . VAL A 1 121 ? -16.690 25.890 2.633 1.00 46.41 121 VAL A CA 1
ATOM 869 C C . VAL A 1 121 ? -17.778 25.568 3.651 1.00 46.41 121 VAL A C 1
ATOM 871 O O . VAL A 1 121 ? -17.819 24.474 4.209 1.00 46.41 121 VAL A O 1
ATOM 874 N N . ARG A 1 122 ? -18.659 26.540 3.914 1.00 42.53 122 ARG A N 1
ATOM 875 C CA . ARG A 1 122 ? -19.841 26.352 4.770 1.00 42.53 122 ARG A CA 1
ATOM 876 C C . ARG A 1 122 ? -20.703 25.204 4.211 1.00 42.53 122 ARG A C 1
ATOM 878 O O . ARG A 1 122 ? -21.140 25.332 3.067 1.00 42.53 122 ARG A O 1
ATOM 885 N N . PRO A 1 123 ? -20.950 24.108 4.954 1.00 47.25 123 PRO A N 1
ATOM 886 C CA . PRO A 1 123 ? -21.837 23.049 4.487 1.00 47.25 123 PRO A CA 1
ATOM 887 C C . PRO A 1 123 ? -23.300 23.492 4.572 1.00 47.25 123 PRO A C 1
ATOM 889 O O . PRO A 1 123 ? -23.696 24.154 5.531 1.00 47.25 123 PRO A O 1
ATOM 892 N N . ASP A 1 124 ? -24.085 23.095 3.575 1.00 52.31 124 ASP A N 1
ATOM 893 C CA . ASP A 1 124 ? -25.540 22.987 3.679 1.00 52.31 124 ASP A CA 1
ATOM 894 C C . ASP A 1 124 ? -25.860 21.845 4.671 1.00 52.31 124 ASP A C 1
ATOM 896 O O . AS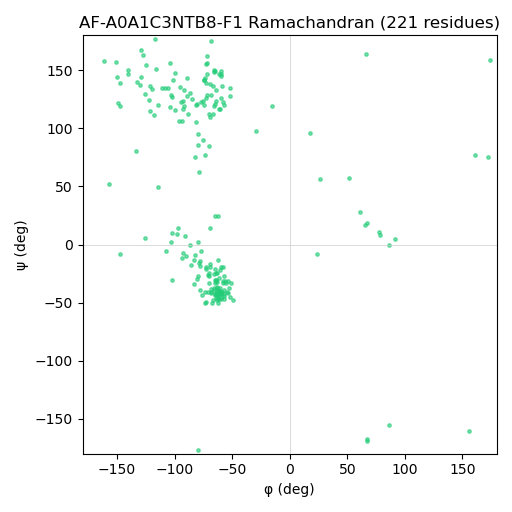P A 1 124 ? -25.190 20.810 4.653 1.00 52.31 124 ASP A O 1
ATOM 900 N N . GLU A 1 125 ? -26.820 22.038 5.578 1.00 48.81 125 GLU A N 1
ATOM 901 C CA . GLU A 1 125 ? -27.012 21.259 6.827 1.00 48.81 125 GLU A CA 1
ATOM 902 C C . GLU A 1 125 ? -27.489 19.794 6.646 1.00 48.81 125 GLU A C 1
ATOM 904 O O . GLU A 1 125 ? -27.908 19.155 7.609 1.00 48.81 125 GLU A O 1
ATOM 909 N N . GLY A 1 126 ? -27.431 19.228 5.438 1.00 48.06 126 GLY A N 1
ATOM 910 C CA . GLY A 1 126 ? -28.004 17.910 5.139 1.00 48.06 126 GLY A CA 1
ATOM 911 C C . GLY A 1 126 ? -27.026 16.738 5.040 1.00 48.06 126 GLY A C 1
ATOM 912 O O . GLY A 1 126 ? -27.426 15.618 5.340 1.00 48.06 126 GLY A O 1
ATOM 913 N N . ASP A 1 127 ? -25.779 16.967 4.608 1.00 54.16 127 ASP A N 1
ATOM 914 C CA . ASP A 1 127 ? -24.886 15.869 4.189 1.00 54.16 127 ASP A CA 1
ATOM 915 C C . ASP A 1 127 ? -23.397 16.261 4.287 1.00 54.16 127 ASP A C 1
ATOM 917 O O . ASP A 1 127 ? -22.619 16.236 3.327 1.00 54.16 127 ASP A O 1
ATOM 921 N N . ALA A 1 128 ? -22.994 16.752 5.462 1.00 55.72 128 ALA A N 1
ATOM 922 C CA . ALA A 1 128 ? -21.597 17.088 5.708 1.00 55.72 128 ALA A CA 1
ATOM 923 C C . ALA A 1 128 ? -20.735 15.809 5.640 1.00 55.72 128 ALA A C 1
ATOM 925 O O . ALA A 1 128 ? -21.093 14.814 6.275 1.00 55.72 128 ALA A O 1
ATOM 926 N N . PRO A 1 129 ? -19.588 15.827 4.927 1.00 58.72 129 PRO A N 1
ATOM 927 C CA . PRO A 1 129 ? -18.649 14.716 4.955 1.00 58.72 129 PRO A CA 1
ATOM 928 C C . PRO A 1 129 ? -18.312 14.354 6.395 1.00 58.72 129 PRO A C 1
ATOM 930 O O . PRO A 1 129 ? -17.949 15.231 7.183 1.00 58.72 129 PRO A O 1
ATOM 933 N N . GLN A 1 130 ? -18.453 13.076 6.740 1.00 68.69 130 GLN A N 1
ATOM 934 C CA . GLN A 1 130 ? -18.096 12.605 8.070 1.00 68.69 130 GLN A CA 1
ATOM 935 C C . GLN A 1 130 ? -16.585 12.739 8.235 1.00 68.69 130 GLN A C 1
ATOM 937 O O . GLN A 1 130 ? -15.817 12.071 7.542 1.00 68.69 130 GLN A O 1
ATOM 942 N N . ALA A 1 131 ? -16.173 13.645 9.121 1.00 80.69 131 ALA A N 1
ATOM 943 C CA . ALA A 1 131 ? -14.783 13.757 9.529 1.00 80.69 131 ALA A CA 1
ATOM 944 C C . ALA A 1 131 ? -14.326 12.423 10.148 1.00 80.69 131 ALA A C 1
ATOM 946 O O . ALA A 1 131 ? -15.140 11.756 10.798 1.00 80.69 131 ALA A O 1
ATOM 947 N N . PRO A 1 132 ? -13.058 12.025 9.955 1.00 90.75 132 PRO A N 1
ATOM 948 C CA . PRO A 1 132 ? -12.539 10.831 10.598 1.00 90.75 132 PRO A CA 1
ATOM 949 C C . PRO A 1 132 ? -12.574 10.972 12.122 1.00 90.75 132 PRO A C 1
ATOM 951 O O . PRO A 1 132 ? -12.389 12.061 12.668 1.00 90.75 132 PRO A O 1
ATOM 954 N N . GLU A 1 133 ? -12.794 9.854 12.805 1.00 93.62 133 GLU A N 1
ATOM 955 C CA . GLU A 1 133 ? -12.726 9.767 14.259 1.00 93.62 133 GLU A CA 1
ATOM 956 C C . GLU A 1 133 ? -11.274 9.528 14.691 1.00 93.62 133 GLU A C 1
ATOM 958 O O . GLU A 1 133 ? -10.635 8.578 14.238 1.00 93.62 133 GLU A O 1
ATOM 963 N N . GLU A 1 134 ? -10.746 10.385 15.563 1.00 95.56 134 GLU A N 1
ATOM 964 C CA . GLU A 1 134 ? -9.423 10.202 16.163 1.00 95.56 134 GLU A CA 1
ATOM 965 C C . GLU A 1 134 ? -9.505 9.208 17.324 1.00 95.56 134 GLU A C 1
ATOM 967 O O . GLU A 1 134 ? -10.244 9.407 18.290 1.00 95.56 134 GLU A O 1
ATOM 972 N N . LEU A 1 135 ? -8.743 8.122 17.218 1.00 95.38 135 LEU A N 1
ATOM 973 C CA . LEU A 1 135 ? -8.710 7.015 18.164 1.00 95.38 135 LEU A CA 1
ATOM 974 C C . LEU A 1 135 ? -7.266 6.705 18.572 1.00 95.38 135 LEU A C 1
ATOM 976 O O . LEU A 1 135 ? -6.299 7.167 17.969 1.00 95.38 135 LEU A O 1
ATOM 980 N N . THR A 1 136 ? -7.107 5.891 19.613 1.00 95.88 136 THR A N 1
ATOM 981 C CA . THR A 1 136 ? -5.796 5.459 20.111 1.00 95.88 136 THR A CA 1
ATOM 982 C C . THR A 1 136 ? -5.746 3.938 20.175 1.00 95.88 136 THR A C 1
ATOM 984 O O . THR A 1 136 ? -6.660 3.301 20.701 1.00 95.88 136 THR A O 1
ATOM 987 N N . ALA A 1 137 ? -4.703 3.343 19.599 1.00 93.31 137 ALA A N 1
ATOM 988 C CA . ALA A 1 137 ? -4.450 1.910 19.684 1.00 93.31 137 ALA A CA 1
ATOM 989 C C . ALA A 1 137 ? -3.988 1.515 21.106 1.00 93.31 137 ALA A C 1
ATOM 991 O O . ALA A 1 137 ? -3.550 2.380 21.867 1.00 93.31 137 ALA A O 1
ATOM 992 N N . PRO A 1 138 ? -4.047 0.225 21.492 1.00 88.31 138 PRO A N 1
ATOM 993 C CA . PRO A 1 138 ? -3.612 -0.218 22.823 1.00 88.31 138 PRO A CA 1
ATOM 994 C C . PRO A 1 138 ? -2.155 0.123 23.173 1.00 88.31 138 PRO A C 1
ATOM 996 O O . PRO A 1 138 ? -1.838 0.309 24.344 1.00 88.31 138 PRO A O 1
ATOM 999 N N . ASP A 1 139 ? -1.283 0.254 22.170 1.00 86.88 139 ASP A N 1
ATOM 1000 C CA . ASP A 1 139 ? 0.117 0.671 22.333 1.00 86.88 139 ASP A CA 1
ATOM 1001 C C . ASP A 1 139 ? 0.301 2.196 22.488 1.00 86.88 139 ASP A C 1
ATOM 1003 O O . ASP A 1 139 ? 1.428 2.678 22.600 1.00 86.88 139 ASP A O 1
ATOM 1007 N N . GLY A 1 140 ? -0.796 2.962 22.510 1.00 93.06 140 GLY A N 1
ATOM 1008 C CA . GLY A 1 140 ? -0.800 4.419 22.616 1.00 93.06 140 GLY A CA 1
ATOM 1009 C C . GLY A 1 140 ? -0.676 5.157 21.280 1.00 93.06 140 GLY A C 1
ATOM 1010 O O . GLY A 1 140 ? -0.692 6.388 21.278 1.00 93.06 140 GLY A O 1
ATOM 1011 N N . THR A 1 141 ? -0.570 4.453 20.150 1.00 95.00 141 THR A N 1
ATOM 1012 C CA . THR A 1 141 ? -0.423 5.086 18.831 1.00 95.00 141 THR A CA 1
ATOM 1013 C C . THR A 1 141 ? -1.743 5.729 18.383 1.00 95.00 141 THR A C 1
ATOM 1015 O O . THR A 1 141 ? -2.767 5.035 18.344 1.00 95.00 141 THR A O 1
ATOM 1018 N N . PRO A 1 142 ? -1.766 7.029 18.026 1.00 96.44 142 PRO A N 1
ATOM 1019 C CA . PRO A 1 142 ? -2.959 7.668 17.481 1.00 96.44 142 PRO A CA 1
ATOM 1020 C C . PRO A 1 142 ? -3.246 7.188 16.051 1.00 96.44 142 PRO A C 1
ATOM 1022 O O . PRO A 1 142 ? -2.327 6.914 15.277 1.00 96.44 142 PRO A O 1
ATOM 1025 N N . TYR A 1 143 ? -4.525 7.096 15.690 1.00 96.25 143 TYR A N 1
ATOM 1026 C CA . TYR A 1 143 ? -4.960 6.804 14.326 1.00 96.25 143 TYR A CA 1
ATOM 1027 C C . TYR A 1 143 ? -6.320 7.432 14.008 1.00 96.25 143 TYR A C 1
ATOM 1029 O O . TYR A 1 143 ? -7.127 7.694 14.897 1.00 96.25 143 TYR A O 1
ATOM 1037 N N . LEU A 1 144 ? -6.584 7.633 12.719 1.00 96.44 144 LEU A N 1
ATOM 1038 C CA . LEU A 1 144 ? -7.828 8.184 12.194 1.00 96.44 144 LEU A CA 1
ATOM 1039 C C . LEU A 1 144 ? -8.697 7.075 11.588 1.00 96.44 144 LEU A C 1
ATOM 1041 O O . LEU A 1 144 ? -8.309 6.413 10.622 1.00 96.44 144 LEU A O 1
ATOM 1045 N N . SER A 1 145 ? -9.890 6.878 12.142 1.00 95.12 145 SER A N 1
ATOM 1046 C CA . SER A 1 145 ? -10.889 5.920 11.667 1.00 95.12 145 SER A CA 1
ATOM 1047 C C . SER A 1 145 ? -11.882 6.600 10.729 1.00 95.12 145 SER A C 1
ATOM 1049 O O . SER A 1 145 ? -12.542 7.571 11.093 1.00 95.12 145 SER A O 1
ATOM 1051 N N . HIS A 1 146 ? -11.998 6.092 9.506 1.00 93.69 146 HIS A N 1
ATOM 1052 C CA . HIS A 1 146 ? -12.902 6.608 8.480 1.00 93.69 146 HIS A CA 1
ATOM 1053 C C . HIS A 1 146 ? -14.087 5.668 8.308 1.00 93.69 146 HIS A C 1
ATOM 1055 O O . HIS A 1 146 ? -13.887 4.468 8.136 1.00 93.69 146 HIS A O 1
ATOM 1061 N N . THR A 1 147 ? -15.312 6.196 8.230 1.00 92.12 147 THR A N 1
ATOM 1062 C CA . THR A 1 147 ? -16.495 5.395 7.852 1.00 92.12 147 THR A CA 1
ATOM 1063 C C . THR A 1 147 ? -16.273 4.652 6.532 1.00 92.12 147 THR A C 1
ATOM 1065 O O . THR A 1 147 ? -16.699 3.508 6.380 1.00 92.12 147 THR A O 1
ATOM 1068 N N . ARG A 1 148 ? -15.586 5.305 5.586 1.00 91.44 148 ARG A N 1
ATOM 1069 C CA . ARG A 1 148 ? -15.062 4.702 4.362 1.00 91.44 148 ARG A CA 1
ATOM 1070 C C . ARG A 1 148 ? -13.762 5.394 3.974 1.00 91.44 148 ARG A C 1
ATOM 1072 O O . ARG A 1 148 ? -13.781 6.589 3.690 1.00 91.44 148 ARG A O 1
ATOM 1079 N N . LEU A 1 149 ? -12.660 4.655 3.910 1.00 94.25 149 LEU A N 1
ATOM 1080 C CA . LEU A 1 149 ? -11.364 5.210 3.520 1.00 94.25 149 LEU A CA 1
ATOM 1081 C C . LEU A 1 149 ? -11.191 5.134 1.998 1.00 94.25 149 LEU A C 1
ATOM 1083 O O . LEU A 1 149 ? -11.065 4.051 1.421 1.00 94.25 149 LEU A O 1
ATOM 1087 N N . LEU A 1 150 ? -11.182 6.297 1.344 1.00 94.62 150 LEU A N 1
ATOM 1088 C CA . LEU A 1 150 ? -10.884 6.440 -0.080 1.00 94.62 150 LEU A CA 1
ATOM 1089 C C . LEU A 1 150 ? -9.549 7.154 -0.258 1.00 94.62 150 LEU A C 1
ATOM 1091 O O . LEU A 1 150 ? -9.286 8.172 0.376 1.00 94.62 150 LEU A O 1
ATOM 1095 N N . VAL A 1 151 ? -8.727 6.627 -1.155 1.00 94.12 151 VAL A N 1
ATOM 1096 C CA . VAL A 1 151 ? -7.424 7.192 -1.498 1.00 94.12 151 VAL A CA 1
ATOM 1097 C C . VAL A 1 151 ? -7.329 7.305 -3.013 1.00 94.12 151 VAL A C 1
ATOM 1099 O O . VAL A 1 151 ? -7.767 6.400 -3.726 1.00 94.12 151 VAL A O 1
ATOM 1102 N N . ALA A 1 152 ? -6.798 8.415 -3.519 1.00 93.50 152 ALA A N 1
ATOM 1103 C CA . ALA A 1 152 ? -6.495 8.539 -4.937 1.00 93.50 152 ALA A CA 1
ATOM 1104 C C . ALA A 1 152 ? -5.403 7.525 -5.306 1.00 93.50 152 ALA A C 1
ATOM 1106 O O . ALA A 1 152 ? -4.329 7.521 -4.707 1.00 93.50 152 ALA A O 1
ATOM 1107 N N . ASP A 1 153 ? -5.668 6.652 -6.277 1.00 93.94 153 ASP A N 1
ATOM 1108 C CA . ASP A 1 153 ? -4.605 5.847 -6.876 1.00 93.94 153 ASP A CA 1
ATOM 1109 C C . ASP A 1 153 ? -3.641 6.730 -7.690 1.00 93.94 153 ASP A C 1
ATOM 1111 O O . ASP A 1 153 ? -3.863 7.930 -7.871 1.00 93.94 153 ASP A O 1
ATOM 1115 N N . VAL A 1 154 ? -2.566 6.145 -8.220 1.00 91.94 154 VAL A N 1
ATOM 1116 C CA . VAL A 1 154 ? -1.594 6.893 -9.044 1.00 91.94 154 VAL A CA 1
ATOM 1117 C C . VAL A 1 154 ? -2.172 7.476 -10.341 1.00 91.94 154 VAL A C 1
ATOM 1119 O O . VAL A 1 154 ? -1.525 8.304 -10.975 1.00 91.94 154 VAL A O 1
ATOM 1122 N N . ASP A 1 155 ? -3.367 7.050 -10.758 1.00 91.06 155 ASP A N 1
ATOM 1123 C CA . ASP A 1 155 ? -4.097 7.608 -11.899 1.00 91.06 155 ASP A CA 1
ATOM 1124 C C . ASP A 1 155 ? -5.169 8.629 -11.445 1.00 91.06 155 ASP A C 1
ATOM 1126 O O . ASP A 1 155 ? -5.991 9.073 -12.253 1.00 91.06 155 ASP A O 1
ATOM 1130 N N . GLY A 1 156 ? -5.177 9.002 -10.159 1.00 89.50 156 GLY A N 1
ATOM 1131 C CA . GLY A 1 156 ? -6.100 9.955 -9.544 1.00 89.50 156 GLY A CA 1
ATOM 1132 C C . GLY A 1 156 ? -7.494 9.394 -9.251 1.00 89.50 156 GLY A C 1
ATOM 1133 O O . GLY A 1 156 ? -8.416 10.160 -8.968 1.00 89.50 156 GLY A O 1
ATOM 1134 N N . ARG A 1 157 ? -7.702 8.076 -9.350 1.00 90.75 157 ARG A N 1
ATOM 1135 C CA . ARG A 1 157 ? -9.022 7.463 -9.154 1.00 90.75 157 ARG A CA 1
ATOM 1136 C C . ARG A 1 157 ? -9.269 7.153 -7.679 1.00 90.75 157 ARG A C 1
ATOM 1138 O O . ARG A 1 157 ? -8.441 6.478 -7.064 1.00 90.75 157 ARG A O 1
ATOM 1145 N N . PRO A 1 158 ? -10.428 7.548 -7.119 1.00 92.50 158 PRO A N 1
ATOM 1146 C CA . PRO A 1 158 ? -10.796 7.179 -5.758 1.00 92.50 158 PRO A CA 1
ATOM 1147 C C . PRO A 1 158 ? -10.879 5.661 -5.608 1.00 92.50 158 PRO A C 1
ATOM 1149 O O . PRO A 1 158 ? -11.717 5.000 -6.225 1.00 92.50 158 PRO A O 1
ATOM 1152 N N . THR A 1 159 ? -10.014 5.116 -4.764 1.00 93.81 159 THR A N 1
ATOM 1153 C CA . THR A 1 159 ? -9.874 3.684 -4.533 1.00 93.81 159 THR A CA 1
ATOM 1154 C C . THR A 1 159 ? -10.104 3.390 -3.054 1.00 93.81 159 THR A C 1
ATOM 1156 O O . THR A 1 159 ? -9.433 3.979 -2.205 1.00 93.81 159 THR A O 1
ATOM 1159 N N . PRO A 1 160 ? -11.054 2.501 -2.704 1.00 94.38 160 PRO A N 1
ATOM 1160 C CA . PRO A 1 160 ? -11.240 2.091 -1.323 1.00 94.38 160 PRO A CA 1
ATOM 1161 C C . PRO A 1 160 ? -10.051 1.257 -0.860 1.00 94.38 160 PRO A C 1
ATOM 1163 O O . PRO A 1 160 ? -9.684 0.272 -1.508 1.00 94.38 160 PRO A O 1
ATOM 1166 N N . VAL A 1 161 ? -9.476 1.628 0.280 1.00 96.06 161 VAL A N 1
ATOM 1167 C CA . VAL A 1 161 ? -8.368 0.893 0.892 1.00 96.06 161 VAL A CA 1
ATOM 1168 C C . VAL A 1 161 ? -8.668 0.608 2.358 1.00 96.06 161 VAL A C 1
ATOM 1170 O O . VAL A 1 161 ? -9.273 1.431 3.029 1.00 96.06 161 VAL A O 1
ATOM 1173 N N . PRO A 1 162 ? -8.257 -0.554 2.887 1.00 96.88 162 PRO A N 1
ATOM 1174 C CA . PRO A 1 162 ? -8.541 -0.902 4.276 1.00 96.88 162 PRO A CA 1
ATOM 1175 C C . PRO A 1 162 ? -7.745 -0.059 5.282 1.00 96.88 162 PRO A C 1
ATOM 1177 O O . PRO A 1 162 ? -8.169 0.100 6.421 1.00 96.88 162 PRO A O 1
ATOM 1180 N N . TRP A 1 163 ? -6.571 0.432 4.884 1.00 97.19 163 TRP A N 1
ATOM 1181 C CA . TRP A 1 163 ? -5.691 1.264 5.698 1.00 97.19 163 TRP A CA 1
ATOM 1182 C C . TRP A 1 163 ? -4.692 2.006 4.802 1.00 97.19 163 TRP A C 1
ATOM 1184 O O . TRP A 1 163 ? -4.422 1.560 3.683 1.00 97.19 163 TRP A O 1
ATOM 1194 N N . ARG A 1 164 ? -4.139 3.110 5.303 1.00 95.88 164 ARG A N 1
ATOM 1195 C CA . ARG A 1 164 ? -3.103 3.923 4.654 1.00 95.88 164 ARG A CA 1
ATOM 1196 C C . ARG A 1 164 ? -2.231 4.583 5.720 1.00 95.88 164 ARG A C 1
ATOM 1198 O O . ARG A 1 164 ? -2.755 4.983 6.757 1.00 95.88 164 ARG A O 1
ATOM 1205 N N . VAL A 1 165 ? -0.930 4.715 5.465 1.00 94.69 165 VAL A N 1
ATOM 1206 C CA . VAL A 1 165 ? -0.033 5.537 6.294 1.00 94.69 165 VAL A CA 1
ATOM 1207 C C . VAL A 1 165 ? 0.561 6.675 5.462 1.00 94.69 165 VAL A C 1
ATOM 1209 O O . VAL A 1 165 ? 1.352 6.440 4.543 1.00 94.69 165 VAL A O 1
ATOM 1212 N N . ILE A 1 166 ? 0.163 7.910 5.768 1.00 91.00 166 ILE A N 1
ATOM 1213 C CA . ILE A 1 166 ? 0.588 9.123 5.053 1.00 91.00 166 ILE A CA 1
ATOM 1214 C C . ILE A 1 166 ? 1.831 9.711 5.726 1.00 91.00 166 ILE A C 1
ATOM 1216 O O . ILE A 1 166 ? 1.885 9.831 6.943 1.00 91.00 166 ILE A O 1
ATOM 1220 N N . GLY A 1 167 ? 2.848 10.071 4.939 1.00 84.69 167 GLY A N 1
ATOM 1221 C CA . GLY A 1 167 ? 4.146 10.532 5.458 1.00 84.69 167 GLY A CA 1
ATOM 1222 C C . GLY A 1 167 ? 5.193 9.425 5.650 1.00 84.69 167 GLY A C 1
ATOM 1223 O O . GLY A 1 167 ? 6.299 9.705 6.102 1.00 84.69 167 GLY A O 1
ATOM 1224 N N . GLY A 1 168 ? 4.889 8.183 5.252 1.00 77.69 168 GLY A N 1
ATOM 1225 C CA . GLY A 1 168 ? 5.830 7.058 5.292 1.00 77.69 168 GLY A CA 1
ATOM 1226 C C . GLY A 1 168 ? 5.856 6.327 6.638 1.00 77.69 168 GLY A C 1
ATOM 1227 O O . GLY A 1 168 ? 4.869 6.313 7.368 1.00 77.69 168 GLY A O 1
ATOM 1228 N N . ILE A 1 169 ? 6.971 5.659 6.956 1.00 80.25 169 ILE A N 1
ATOM 1229 C CA . ILE A 1 169 ? 7.158 5.015 8.270 1.00 80.25 169 ILE A CA 1
ATOM 1230 C C . ILE A 1 169 ? 7.050 6.094 9.355 1.00 80.25 169 ILE A C 1
ATOM 1232 O O . ILE A 1 169 ? 7.609 7.176 9.197 1.00 80.25 169 ILE A O 1
ATOM 1236 N N . SER A 1 170 ? 6.335 5.796 10.441 1.00 84.19 170 SER A N 1
ATOM 1237 C CA . SER A 1 170 ? 5.998 6.767 11.496 1.00 84.19 170 SER A CA 1
ATOM 1238 C C . SER A 1 170 ? 5.074 7.925 11.068 1.00 84.19 170 SER A C 1
ATOM 1240 O O . SER A 1 170 ? 5.000 8.938 11.760 1.00 84.19 170 SER A O 1
ATOM 1242 N N . GLY A 1 171 ? 4.394 7.790 9.925 1.00 90.00 171 GLY A N 1
ATOM 1243 C CA . GLY A 1 171 ? 3.398 8.743 9.435 1.00 90.00 171 GLY A CA 1
ATOM 1244 C C . GLY A 1 171 ? 2.015 8.613 10.088 1.00 90.00 171 GLY A C 1
ATOM 1245 O O . GLY A 1 171 ? 1.795 7.780 10.964 1.00 90.00 171 GLY A O 1
ATOM 1246 N N . GLU A 1 172 ? 1.052 9.414 9.635 1.00 95.06 172 GLU A N 1
ATOM 1247 C CA . GLU A 1 172 ? -0.324 9.378 10.142 1.00 95.06 172 GLU A CA 1
ATOM 1248 C C . GLU A 1 172 ? -1.052 8.115 9.665 1.00 95.06 172 GLU A C 1
ATOM 1250 O O . GLU A 1 172 ? -1.062 7.790 8.473 1.00 95.06 172 GLU A O 1
ATOM 1255 N N . ILE A 1 173 ? -1.649 7.382 10.607 1.00 96.75 173 ILE A N 1
ATOM 1256 C CA . ILE A 1 173 ? -2.380 6.148 10.327 1.00 96.75 173 ILE A CA 1
ATOM 1257 C C . ILE A 1 173 ? -3.841 6.473 10.031 1.00 96.75 173 ILE A C 1
ATOM 1259 O O . ILE A 1 173 ? -4.535 7.055 10.861 1.00 96.75 173 ILE A O 1
ATOM 1263 N N . HIS A 1 174 ? -4.339 5.972 8.905 1.00 96.69 174 HIS A N 1
ATOM 1264 C CA . HIS A 1 174 ? -5.755 5.995 8.561 1.00 96.69 174 HIS A CA 1
ATOM 1265 C C . HIS A 1 174 ? -6.271 4.580 8.336 1.00 96.69 174 HIS A C 1
ATOM 1267 O O . HIS A 1 174 ? -5.620 3.764 7.676 1.00 96.69 174 HIS A O 1
ATOM 1273 N N . VAL A 1 175 ? -7.453 4.283 8.865 1.00 97.19 175 VAL A N 1
ATOM 1274 C CA . VAL A 1 175 ? -8.072 2.956 8.793 1.00 97.19 175 VAL A CA 1
ATOM 1275 C C . VAL A 1 175 ? -9.523 3.089 8.359 1.00 97.19 175 VAL A C 1
ATOM 1277 O O . VAL A 1 175 ? -10.231 3.990 8.797 1.00 97.19 175 VAL A O 1
ATOM 1280 N N . ASP A 1 176 ? -9.972 2.178 7.502 1.00 96.44 176 ASP A N 1
ATOM 1281 C CA . ASP A 1 176 ? -11.390 2.011 7.207 1.00 96.44 176 ASP A CA 1
ATOM 1282 C C . ASP A 1 176 ? -12.079 1.287 8.374 1.00 96.44 176 ASP A C 1
ATOM 1284 O O . ASP A 1 176 ? -11.695 0.170 8.740 1.00 96.44 176 ASP A O 1
ATOM 1288 N N . ALA A 1 177 ? -13.110 1.902 8.950 1.00 93.12 177 ALA A N 1
ATOM 1289 C CA . ALA A 1 177 ? -13.825 1.383 10.110 1.00 93.12 177 ALA A CA 1
ATOM 1290 C C . ALA A 1 177 ? -14.422 -0.015 9.863 1.00 93.12 177 ALA A C 1
ATOM 1292 O O . ALA A 1 177 ? -14.494 -0.834 10.783 1.00 93.12 177 ALA A O 1
ATOM 1293 N N . ALA A 1 178 ? -14.810 -0.331 8.622 1.00 93.81 178 ALA A N 1
ATOM 1294 C CA . ALA A 1 178 ? -15.368 -1.630 8.260 1.00 93.81 178 ALA A CA 1
ATOM 1295 C C . ALA A 1 178 ? -14.293 -2.702 7.994 1.00 93.81 178 ALA A C 1
ATOM 1297 O O . ALA A 1 178 ? -14.614 -3.892 7.950 1.00 93.81 178 ALA A O 1
ATOM 1298 N N . ALA A 1 179 ? -13.019 -2.324 7.842 1.00 93.25 179 ALA A N 1
ATOM 1299 C CA . ALA A 1 179 ? -11.930 -3.268 7.583 1.00 93.25 179 ALA A CA 1
ATOM 1300 C C . ALA A 1 179 ? -11.449 -4.026 8.841 1.00 93.25 179 ALA A C 1
ATOM 1302 O O . ALA A 1 179 ? -10.764 -5.051 8.727 1.00 93.25 179 ALA A O 1
ATOM 1303 N N . GLY A 1 180 ? -11.845 -3.561 10.030 1.00 88.69 180 GLY A N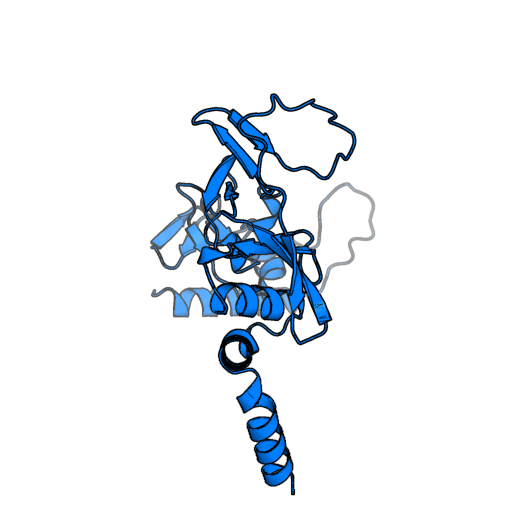 1
ATOM 1304 C CA . GLY A 1 180 ? -11.628 -4.237 11.309 1.00 88.69 180 GLY A CA 1
ATOM 1305 C C . GLY A 1 180 ? -10.162 -4.322 11.758 1.00 88.69 180 GLY A C 1
ATOM 1306 O O . GLY A 1 180 ? -9.258 -3.690 11.211 1.00 88.69 180 GLY A O 1
ATOM 1307 N N . THR A 1 181 ? -9.907 -5.152 12.773 1.00 92.94 181 THR A N 1
ATOM 1308 C CA . THR A 1 181 ? -8.618 -5.218 13.492 1.00 92.94 181 THR A CA 1
ATOM 1309 C C . THR A 1 181 ? -7.426 -5.615 12.622 1.00 92.94 181 THR A C 1
ATOM 1311 O O . THR A 1 181 ? -6.309 -5.173 12.871 1.00 92.94 181 THR A O 1
ATOM 1314 N N . ASN A 1 182 ? -7.637 -6.403 11.565 1.00 95.31 182 ASN A N 1
ATOM 1315 C CA . ASN A 1 182 ? -6.566 -6.792 10.642 1.00 95.31 182 ASN A CA 1
ATOM 1316 C C . ASN A 1 182 ? -5.980 -5.599 9.875 1.00 95.31 182 ASN A C 1
ATOM 1318 O O . ASN A 1 182 ? -4.798 -5.622 9.527 1.00 95.31 182 ASN A O 1
ATOM 1322 N N . ALA A 1 183 ? -6.798 -4.591 9.563 1.00 96.75 183 ALA A N 1
ATOM 1323 C CA . ALA A 1 183 ? -6.339 -3.392 8.876 1.00 96.75 183 ALA A CA 1
ATOM 1324 C C . ALA A 1 183 ? -5.502 -2.520 9.814 1.00 96.75 183 ALA A C 1
ATOM 1326 O O . ALA A 1 183 ? -4.357 -2.210 9.487 1.00 96.75 183 ALA A O 1
ATOM 1327 N N . LEU A 1 184 ? -6.019 -2.254 11.019 1.00 97.06 184 LEU A N 1
ATOM 1328 C CA . LEU A 1 184 ? -5.288 -1.534 12.061 1.00 97.06 184 LEU A CA 1
ATOM 1329 C C . LEU A 1 184 ? -3.963 -2.229 12.408 1.00 97.06 184 LEU A C 1
ATOM 1331 O O . LEU A 1 184 ? -2.923 -1.583 12.442 1.00 97.06 184 LEU A O 1
ATOM 1335 N N . ALA A 1 185 ? -3.956 -3.556 12.560 1.00 97.44 185 ALA A N 1
ATOM 1336 C CA . ALA A 1 185 ? -2.737 -4.309 12.852 1.00 97.44 185 ALA A CA 1
ATOM 1337 C C . ALA A 1 185 ? -1.655 -4.170 11.774 1.00 97.44 185 ALA A C 1
ATOM 1339 O O . ALA A 1 185 ? -0.469 -4.081 12.086 1.00 97.44 185 ALA A O 1
ATOM 1340 N N . ARG A 1 186 ? -2.048 -4.163 10.493 1.00 96.88 186 ARG A N 1
ATOM 1341 C CA . ARG A 1 186 ? -1.116 -3.944 9.376 1.00 96.88 186 ARG A CA 1
ATOM 1342 C C . ARG A 1 186 ? -0.583 -2.520 9.377 1.00 96.88 186 ARG A C 1
ATOM 1344 O O . ARG A 1 186 ? 0.611 -2.349 9.151 1.00 96.88 186 ARG A O 1
ATOM 1351 N N . ALA A 1 187 ? -1.443 -1.546 9.659 1.00 96.50 187 ALA A N 1
ATOM 1352 C CA . ALA A 1 187 ? -1.049 -0.152 9.747 1.00 96.50 187 ALA A CA 1
ATOM 1353 C C . ALA A 1 187 ? -0.053 0.090 10.886 1.00 96.50 187 ALA A C 1
ATOM 1355 O O . ALA A 1 187 ? 1.007 0.650 10.636 1.00 96.50 187 ALA A O 1
ATOM 1356 N N . LEU A 1 188 ? -0.325 -0.429 12.088 1.00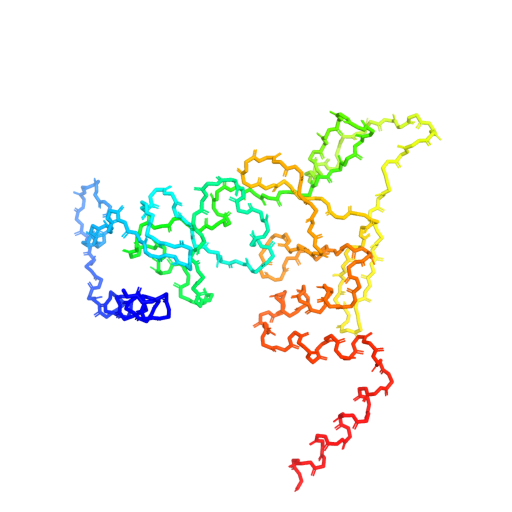 96.62 188 LEU A N 1
ATOM 1357 C CA . LEU A 1 188 ? 0.582 -0.352 13.239 1.00 96.62 188 LEU A CA 1
ATOM 1358 C C . LEU A 1 188 ? 1.914 -1.059 12.962 1.00 96.62 188 LEU A C 1
ATOM 1360 O O . LEU A 1 188 ? 2.979 -0.486 13.176 1.00 96.62 188 LEU A O 1
ATOM 1364 N N . ALA A 1 189 ? 1.872 -2.280 12.418 1.00 95.06 189 ALA A N 1
ATOM 1365 C CA . ALA A 1 189 ? 3.078 -3.031 12.070 1.00 95.06 189 ALA A CA 1
ATOM 1366 C C . ALA A 1 189 ? 3.941 -2.293 11.037 1.00 95.06 189 ALA A C 1
ATOM 1368 O O . ALA A 1 189 ? 5.166 -2.289 11.135 1.00 95.06 189 ALA A O 1
ATOM 1369 N N . TRP A 1 190 ? 3.308 -1.674 10.038 1.00 93.88 190 TRP A N 1
ATOM 1370 C CA . TRP A 1 190 ? 3.997 -0.865 9.039 1.00 93.88 190 TRP A CA 1
ATOM 1371 C C . TRP A 1 190 ? 4.587 0.410 9.645 1.00 93.88 190 TRP A C 1
ATOM 1373 O O . TRP A 1 190 ? 5.779 0.670 9.493 1.00 93.88 190 TRP A O 1
ATOM 1383 N N . HIS A 1 191 ? 3.769 1.156 10.387 1.00 94.50 191 HIS A N 1
ATOM 1384 C CA . HIS A 1 191 ? 4.142 2.380 11.088 1.00 94.50 191 HIS A CA 1
ATOM 1385 C C . HIS A 1 191 ? 5.343 2.175 12.023 1.00 94.50 191 HIS A C 1
ATOM 1387 O O . HIS A 1 191 ? 6.245 3.011 12.057 1.00 94.50 191 HIS A O 1
ATOM 1393 N N . ALA A 1 192 ? 5.386 1.042 12.731 1.00 92.12 192 ALA A N 1
ATOM 1394 C CA . ALA A 1 192 ? 6.457 0.673 13.654 1.00 92.12 192 ALA A CA 1
ATOM 1395 C C . ALA A 1 192 ? 7.653 -0.039 12.988 1.00 92.12 192 ALA A C 1
ATOM 1397 O O . ALA A 1 192 ? 8.584 -0.441 13.684 1.00 92.12 192 ALA A O 1
ATOM 1398 N N . GLY A 1 193 ? 7.634 -0.268 11.669 1.00 91.12 193 GLY A N 1
ATOM 1399 C CA . GLY A 1 193 ? 8.695 -1.003 10.968 1.00 91.12 193 GLY A CA 1
ATOM 1400 C C . GLY A 1 193 ? 8.799 -2.493 11.337 1.00 91.12 193 GLY A C 1
ATOM 1401 O O . GLY A 1 193 ? 9.818 -3.122 11.069 1.00 91.12 193 GLY A O 1
ATOM 1402 N N . THR A 1 194 ? 7.755 -3.078 11.928 1.00 91.62 194 THR A N 1
ATOM 1403 C CA . THR A 1 194 ? 7.693 -4.474 12.408 1.00 91.62 194 THR A CA 1
ATOM 1404 C C . THR A 1 194 ? 6.666 -5.288 11.618 1.00 91.62 194 THR A C 1
ATOM 1406 O O . THR A 1 194 ? 5.791 -5.962 12.165 1.00 91.62 194 THR A O 1
ATOM 1409 N N . TRP A 1 195 ? 6.739 -5.213 10.285 1.00 91.00 195 TRP A N 1
ATOM 1410 C CA .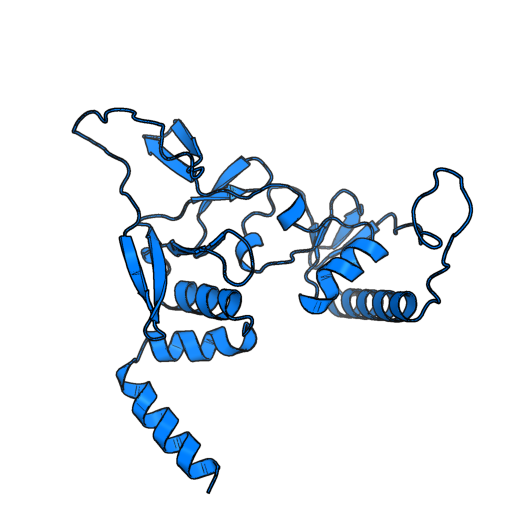 TRP A 1 195 ? 5.744 -5.802 9.377 1.00 91.00 195 TRP A CA 1
ATOM 1411 C C . TRP A 1 195 ? 5.470 -7.298 9.621 1.00 91.00 195 TRP A C 1
ATOM 1413 O O . TRP A 1 195 ? 4.359 -7.789 9.396 1.00 91.00 195 TRP A O 1
ATOM 1423 N N . ASP A 1 196 ? 6.467 -8.050 10.077 1.00 91.75 196 ASP A N 1
ATOM 1424 C CA . ASP A 1 196 ? 6.364 -9.459 10.453 1.00 91.75 196 ASP A CA 1
ATOM 1425 C C . ASP A 1 196 ? 5.411 -9.699 11.640 1.00 91.75 196 ASP A C 1
ATOM 1427 O O . ASP A 1 196 ? 4.680 -10.693 11.624 1.00 91.75 196 ASP A O 1
ATOM 1431 N N . ARG A 1 197 ? 5.299 -8.750 12.581 1.00 92.94 197 ARG A N 1
ATOM 1432 C CA . ARG A 1 197 ? 4.435 -8.835 13.775 1.00 92.94 197 ARG A CA 1
ATOM 1433 C C . ARG A 1 197 ? 2.950 -8.577 13.515 1.00 92.94 197 ARG A C 1
ATOM 1435 O O . ARG A 1 197 ? 2.138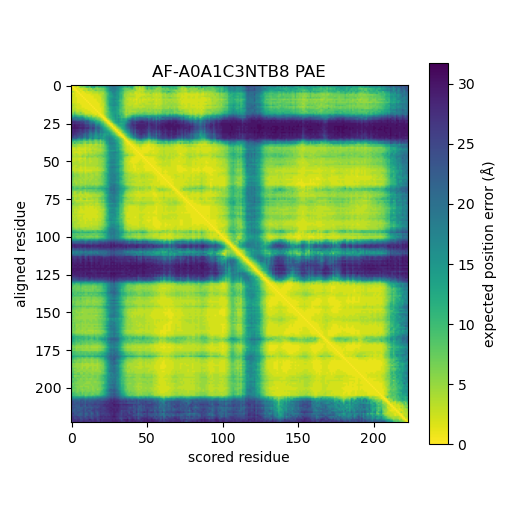 -8.780 14.414 1.00 92.94 197 ARG A O 1
ATOM 1442 N N . ARG A 1 198 ? 2.555 -8.195 12.294 1.00 95.56 198 ARG A N 1
ATOM 1443 C CA . ARG A 1 198 ? 1.163 -7.827 11.942 1.00 95.56 198 ARG A CA 1
ATOM 1444 C C . ARG A 1 198 ? 0.101 -8.851 12.356 1.00 95.56 198 ARG A C 1
ATOM 1446 O O . ARG A 1 198 ? -1.022 -8.472 12.658 1.00 95.56 198 ARG A O 1
ATOM 1453 N N . HIS A 1 199 ? 0.426 -10.144 12.349 1.00 94.62 199 HIS A N 1
ATOM 1454 C CA . HIS A 1 199 ? -0.532 -11.193 12.721 1.00 94.62 199 HIS A CA 1
ATOM 1455 C C . HIS A 1 199 ? -0.700 -11.308 14.235 1.00 94.62 199 HIS A C 1
ATOM 1457 O O . HIS A 1 199 ? -1.830 -11.440 14.694 1.00 94.62 199 HIS A O 1
ATOM 1463 N N . ALA A 1 200 ? 0.395 -11.182 14.990 1.00 93.31 200 ALA A N 1
ATOM 1464 C CA . ALA A 1 200 ? 0.363 -11.143 16.450 1.00 93.31 200 ALA A CA 1
ATOM 1465 C C . ALA A 1 200 ? -0.382 -9.894 16.945 1.00 93.31 200 ALA A C 1
ATOM 1467 O O . ALA A 1 200 ? -1.266 -10.002 17.786 1.00 93.31 200 ALA A O 1
ATOM 1468 N N . ILE A 1 201 ? -0.122 -8.726 16.341 1.00 95.12 201 ILE A N 1
ATOM 1469 C CA . ILE A 1 201 ? -0.869 -7.490 16.636 1.00 95.12 201 ILE A CA 1
ATOM 1470 C C . ILE A 1 201 ? -2.362 -7.678 16.323 1.00 95.12 201 ILE A C 1
ATOM 1472 O O . ILE A 1 201 ? -3.219 -7.282 17.103 1.00 95.12 201 ILE A O 1
ATOM 1476 N N . ALA A 1 202 ? -2.707 -8.322 15.203 1.00 95.12 202 ALA A N 1
ATOM 1477 C CA . ALA A 1 202 ? -4.108 -8.573 14.862 1.00 95.12 202 ALA A CA 1
ATOM 1478 C C . ALA A 1 202 ? -4.813 -9.510 15.850 1.00 95.12 202 ALA A C 1
ATOM 1480 O O . ALA A 1 202 ? -6.032 -9.443 15.983 1.00 95.12 202 ALA A O 1
ATOM 1481 N N . GLU A 1 203 ? -4.089 -10.440 16.468 1.00 93.00 203 GLU A N 1
ATOM 1482 C CA . GLU A 1 203 ? -4.604 -11.330 17.509 1.00 93.00 203 GLU A CA 1
ATOM 1483 C C . GLU A 1 203 ? -4.816 -10.589 18.826 1.00 93.00 203 GLU A C 1
ATOM 1485 O O . GLU A 1 203 ? -5.937 -10.587 19.324 1.00 93.00 203 GLU A O 1
ATOM 1490 N N . ALA A 1 204 ? -3.807 -9.853 19.284 1.00 90.44 204 ALA A N 1
ATOM 1491 C CA . ALA A 1 204 ? -3.888 -8.931 20.414 1.00 90.44 204 ALA A CA 1
ATOM 1492 C C . ALA A 1 204 ? -5.089 -7.971 20.323 1.00 90.44 204 ALA A C 1
ATOM 1494 O O . ALA A 1 204 ? -5.883 -7.848 21.250 1.00 90.44 204 ALA A O 1
ATOM 1495 N N . LEU A 1 205 ? -5.294 -7.344 19.160 1.00 92.25 205 LEU A N 1
ATOM 1496 C CA . LEU A 1 205 ? -6.433 -6.447 18.935 1.00 92.25 205 LEU A CA 1
ATOM 1497 C C . LEU A 1 205 ? -7.794 -7.164 18.960 1.00 92.25 205 LEU A C 1
ATOM 1499 O O . LEU A 1 205 ? -8.816 -6.521 19.194 1.00 92.25 205 LEU A O 1
ATOM 1503 N N . ARG A 1 206 ? -7.841 -8.470 18.659 1.00 91.50 206 ARG A N 1
ATOM 1504 C CA . ARG A 1 206 ? -9.072 -9.279 18.718 1.00 91.50 206 ARG A CA 1
ATOM 1505 C C . ARG A 1 206 ? -9.369 -9.769 20.132 1.00 91.50 206 ARG A C 1
ATOM 1507 O O . ARG A 1 206 ? -10.545 -9.881 20.470 1.00 91.50 206 ARG A O 1
ATOM 1514 N N . ASP A 1 207 ? -8.336 -10.056 20.918 1.00 84.88 207 ASP A N 1
ATOM 1515 C CA . ASP A 1 207 ? -8.441 -10.500 22.307 1.00 84.88 207 ASP A CA 1
ATOM 1516 C C . ASP A 1 207 ? -7.468 -9.734 23.224 1.00 84.88 207 ASP A C 1
ATOM 1518 O O . ASP A 1 207 ? -6.407 -10.247 23.590 1.00 84.88 207 ASP A O 1
ATOM 1522 N N . PRO A 1 208 ? -7.838 -8.510 23.644 1.00 73.50 208 PRO A N 1
ATOM 1523 C CA . PRO A 1 208 ? -6.994 -7.697 24.519 1.00 73.50 208 PRO A CA 1
ATOM 1524 C C . PRO A 1 208 ? -6.784 -8.316 25.909 1.00 73.50 208 PRO A C 1
ATOM 1526 O O . PRO A 1 208 ? -5.841 -7.967 26.612 1.00 73.50 208 PRO A O 1
ATOM 1529 N N . ALA A 1 209 ? -7.669 -9.222 26.341 1.00 68.12 209 ALA A N 1
ATOM 1530 C CA . ALA A 1 209 ? -7.551 -9.889 27.636 1.00 68.12 209 ALA A CA 1
ATOM 1531 C C . ALA A 1 209 ? -6.531 -11.043 27.604 1.00 68.12 209 ALA A C 1
ATOM 1533 O O . ALA A 1 209 ? -5.920 -11.344 28.631 1.00 68.12 209 ALA A O 1
ATOM 1534 N N . GLY A 1 210 ? -6.322 -11.659 26.436 1.00 62.38 210 GLY A N 1
ATOM 1535 C CA . GLY A 1 210 ? -5.355 -12.738 26.219 1.00 62.38 210 GLY A CA 1
ATOM 1536 C C . GLY A 1 210 ? -3.886 -12.293 26.217 1.00 62.38 210 GLY A C 1
ATOM 1537 O O . GLY A 1 210 ? -3.008 -13.111 26.492 1.00 62.38 210 GLY A O 1
ATOM 1538 N N . GLU A 1 211 ? -3.593 -11.006 25.987 1.00 61.03 211 GLU A N 1
ATOM 1539 C CA . GLU A 1 211 ? -2.214 -10.477 25.994 1.00 61.03 211 GLU A CA 1
ATOM 1540 C C . GLU A 1 211 ? -1.502 -10.703 27.334 1.00 61.03 211 GLU A C 1
ATOM 1542 O O . GLU A 1 211 ? -0.337 -11.097 27.365 1.00 61.03 211 GLU A O 1
ATOM 1547 N N . GLY A 1 212 ? -2.214 -10.510 28.450 1.00 62.53 212 GLY A N 1
ATOM 1548 C CA . GLY A 1 212 ? -1.653 -10.727 29.785 1.00 62.53 212 GLY A CA 1
ATOM 1549 C C . GLY A 1 212 ? -1.270 -12.186 30.042 1.00 62.53 212 GLY A C 1
ATOM 1550 O O . GLY A 1 212 ? -0.317 -12.452 30.770 1.00 62.53 212 GLY A O 1
ATOM 1551 N N . GLN A 1 213 ? -1.979 -13.131 29.418 1.00 59.91 213 GLN A N 1
ATOM 1552 C CA . GLN A 1 213 ? -1.660 -14.551 29.512 1.00 59.91 213 GLN A CA 1
ATOM 1553 C C . GLN A 1 213 ? -0.447 -14.913 28.646 1.00 59.91 213 GLN A C 1
ATOM 1555 O O . GLN A 1 213 ? 0.449 -15.594 29.130 1.00 59.91 213 GLN A O 1
ATOM 1560 N N . LEU A 1 214 ? -0.371 -14.409 27.410 1.00 63.09 214 LEU A N 1
ATOM 1561 C CA . LEU A 1 214 ? 0.775 -14.645 26.523 1.00 63.09 214 LEU A CA 1
ATOM 1562 C C . LEU A 1 214 ? 2.079 -14.058 27.082 1.00 63.09 214 LEU A C 1
ATOM 1564 O O . LEU A 1 214 ? 3.127 -14.687 26.967 1.00 63.09 214 LEU A O 1
ATOM 1568 N N . GLN A 1 215 ? 2.024 -12.885 27.724 1.00 65.44 215 GLN A N 1
ATOM 1569 C CA . GLN A 1 215 ? 3.191 -12.314 28.406 1.00 65.44 215 GLN A CA 1
ATOM 1570 C C . GLN A 1 215 ? 3.629 -13.183 29.591 1.00 65.44 215 GLN A C 1
ATOM 1572 O O . GLN A 1 215 ? 4.817 -13.442 29.755 1.00 65.44 215 GLN A O 1
ATOM 1577 N N . ALA A 1 216 ? 2.673 -13.675 30.385 1.00 66.75 216 ALA A N 1
ATOM 1578 C CA . ALA A 1 216 ? 2.970 -14.582 31.490 1.00 66.75 216 ALA A CA 1
ATOM 1579 C C . ALA A 1 216 ? 3.552 -15.923 31.008 1.00 66.75 216 ALA A C 1
ATOM 1581 O O . ALA A 1 216 ? 4.362 -16.517 31.712 1.00 66.75 216 ALA A O 1
ATOM 1582 N N . GLU A 1 217 ? 3.159 -16.401 29.825 1.00 68.69 217 GLU A N 1
ATOM 1583 C CA . GLU A 1 217 ? 3.723 -17.602 29.201 1.00 68.69 217 GLU A CA 1
ATOM 1584 C C . GLU A 1 217 ? 5.141 -17.353 28.649 1.00 68.69 217 GLU A C 1
ATOM 1586 O O . GLU A 1 217 ? 6.022 -18.177 28.874 1.00 68.69 217 GLU A O 1
ATOM 1591 N N . ALA A 1 218 ? 5.405 -16.201 28.018 1.00 74.19 218 ALA A N 1
ATOM 1592 C CA . ALA A 1 218 ? 6.744 -15.835 27.538 1.00 74.19 218 ALA A CA 1
ATOM 1593 C C . ALA A 1 218 ? 7.769 -15.683 28.680 1.00 74.19 218 ALA A C 1
ATOM 1595 O O . ALA A 1 218 ? 8.898 -16.152 28.557 1.00 74.19 218 ALA A O 1
ATOM 1596 N N . ASP A 1 219 ? 7.366 -15.100 29.815 1.00 69.62 219 ASP A N 1
ATOM 1597 C CA . ASP A 1 219 ? 8.223 -14.968 31.004 1.00 69.62 219 ASP A CA 1
ATOM 1598 C C . ASP A 1 219 ? 8.628 -16.341 31.598 1.00 69.62 219 ASP A C 1
ATOM 1600 O O . ASP A 1 219 ? 9.657 -16.456 32.272 1.00 69.62 219 ASP A O 1
ATOM 1604 N N . LEU A 1 220 ? 7.832 -17.394 31.357 1.00 70.81 220 LEU A N 1
ATOM 1605 C CA . LEU A 1 220 ? 8.132 -18.763 31.793 1.00 70.81 220 LEU A CA 1
ATOM 1606 C C . LEU A 1 220 ? 9.126 -19.482 30.870 1.00 70.81 220 LEU A C 1
ATOM 1608 O O . LEU A 1 220 ? 9.872 -20.328 31.359 1.00 70.81 220 LEU A O 1
ATOM 1612 N N . ASP A 1 221 ? 9.155 -19.151 29.576 1.00 71.81 221 ASP A N 1
ATOM 1613 C CA . ASP A 1 221 ? 10.074 -19.750 28.594 1.00 71.81 221 ASP A CA 1
ATOM 1614 C C . ASP A 1 221 ? 11.505 -19.172 28.675 1.00 71.81 221 ASP A C 1
ATOM 1616 O O . ASP A 1 221 ? 12.455 -19.816 28.226 1.00 71.81 221 ASP A O 1
ATOM 1620 N N . ASP A 1 222 ? 11.672 -17.996 29.290 1.00 58.31 222 ASP A N 1
ATOM 1621 C CA . ASP A 1 222 ? 12.969 -17.343 29.539 1.00 58.31 222 ASP A CA 1
ATOM 1622 C C . ASP A 1 222 ? 13.606 -17.709 30.909 1.00 58.31 222 ASP A C 1
ATOM 1624 O O . ASP A 1 222 ? 14.632 -17.130 31.290 1.00 58.31 222 ASP A O 1
ATOM 1628 N N . SER A 1 223 ? 13.027 -18.666 31.657 1.00 50.91 223 SER A N 1
ATOM 1629 C CA . SER A 1 223 ? 13.475 -19.105 33.002 1.00 50.91 223 SER A CA 1
ATOM 1630 C C . SER A 1 223 ? 14.244 -20.431 33.038 1.00 50.91 223 SER A C 1
ATOM 1632 O O . SER A 1 223 ? 13.893 -21.375 32.297 1.00 50.91 223 SER A O 1
#